Protein AF-A0A0C4E4I0-F1 (afdb_monomer_lite)

Secondary structure (DSSP, 8-state):
-------GGGS---TTTTS-HHHHHHHHHHHHTSHHHHHHHHHHHHHHHHHHHHHHT--EEEETTTGGGTS-TTTEEEEE---GGGGSTTT----TT---GGGHHHHHHHT--EEE----TT-SS-HIIIIIHHHHHHHHHHHH-TTS-HHHHS----TTTS-HHHHHHHHTTSPPPHHHHEEETTEE-----STHHHHHHHHHHHHHHHHHHHHHHHHHHHTTPPP------SSSSSHHHHHHHHHHHHTB-SSSPBPPHHHHHHSPPPPHHHHHHHHHHHHHH-TT----HHHHHHHHHHHHHTT-

Sequence (308 aa):
MAAQHLSVSDLVFSEQANHNFSRILGDLKRANLSVENRLRSIVDDARFVAAAATAQGRPLVANERCGSWYVEPRLKAASAYFKSTDGHTGQWSFSTRRLNLHLLPLIGRSDGCIIVDSTRRGKRIPDALSKTIPIWCCVLNRALFPDLPESQRGLYVPPNAVS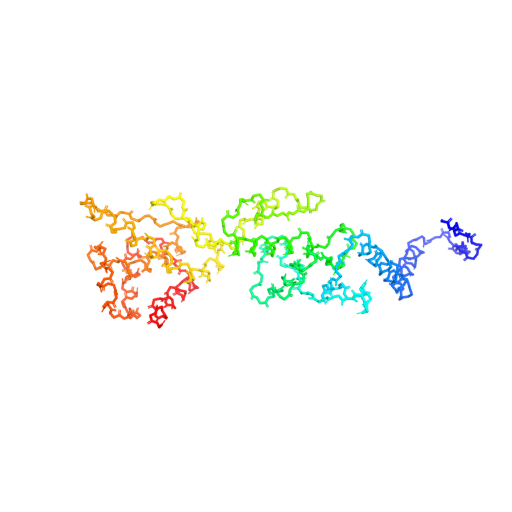DSERSQMLARLPEFPETWTKSPTALEVGLGKGKIASRNLRQALPSICAFVHRAAAAGAEEGGSVKVLVACESGRDVSVGVALALACCCFDDNGNVLTADAACRRPSPTKDFIRTKLGRIVTAMPEANPSRATLQSVNSFLMDWRE

Organism: Magnaporthiopsis poae (strain ATCC 64411 / 73-15) (NCBI:txid644358)

Structure (mmCIF, N/CA/C/O backbone):
data_AF-A0A0C4E4I0-F1
#
_entry.id   AF-A0A0C4E4I0-F1
#
loop_
_atom_site.group_PDB
_atom_site.id
_atom_site.type_symbol
_atom_site.label_atom_id
_atom_site.label_alt_id
_atom_site.label_comp_id
_atom_site.label_asym_id
_atom_site.label_entity_id
_atom_site.label_seq_id
_atom_site.pdbx_PDB_ins_code
_atom_site.Cartn_x
_atom_site.Cartn_y
_atom_site.Cartn_z
_atom_site.occupancy
_atom_site.B_iso_or_equiv
_atom_site.auth_seq_id
_atom_site.auth_comp_id
_atom_site.auth_asym_id
_atom_site.auth_atom_id
_atom_site.pdbx_PDB_model_num
ATOM 1 N N . MET A 1 1 ? 28.517 -8.855 -34.131 1.00 35.50 1 MET A N 1
ATOM 2 C CA . MET A 1 1 ? 29.223 -7.699 -33.542 1.00 35.50 1 MET A CA 1
ATOM 3 C C . MET A 1 1 ? 30.151 -7.132 -34.600 1.00 35.50 1 MET A C 1
ATOM 5 O O . MET A 1 1 ? 31.167 -7.753 -34.873 1.00 35.50 1 MET A O 1
ATOM 9 N N . ALA A 1 2 ? 29.782 -6.030 -35.251 1.00 36.22 2 ALA A N 1
ATOM 10 C CA . ALA A 1 2 ? 30.730 -5.298 -36.087 1.00 36.22 2 ALA A CA 1
ATOM 11 C C . ALA A 1 2 ? 31.589 -4.438 -35.152 1.00 36.22 2 ALA A C 1
ATOM 13 O O . ALA A 1 2 ? 31.042 -3.654 -34.377 1.00 36.22 2 ALA A O 1
ATOM 14 N N . ALA A 1 3 ? 32.905 -4.640 -35.166 1.00 42.06 3 ALA A N 1
ATOM 15 C CA . ALA A 1 3 ? 33.833 -3.798 -34.427 1.00 42.06 3 ALA A CA 1
ATOM 16 C C . ALA A 1 3 ? 33.720 -2.363 -34.966 1.00 42.06 3 ALA A C 1
ATOM 18 O O . ALA A 1 3 ? 33.947 -2.130 -36.153 1.00 42.06 3 ALA A O 1
ATOM 19 N N . GLN A 1 4 ? 33.325 -1.410 -34.117 1.00 50.78 4 GLN A N 1
ATOM 20 C CA . GLN A 1 4 ? 33.434 0.008 -34.451 1.00 50.78 4 GLN A CA 1
ATOM 21 C C . GLN A 1 4 ? 34.919 0.331 -34.626 1.00 50.78 4 GLN A C 1
ATOM 23 O O . GLN A 1 4 ? 35.695 0.254 -33.674 1.00 50.78 4 GLN A O 1
ATOM 28 N N . HIS A 1 5 ? 35.314 0.643 -35.858 1.00 47.00 5 HIS A N 1
ATOM 29 C CA . HIS A 1 5 ? 36.652 1.126 -36.166 1.00 47.00 5 HIS A CA 1
ATOM 30 C C . HIS A 1 5 ? 36.803 2.538 -35.593 1.00 47.00 5 HIS A C 1
ATOM 32 O O . HIS A 1 5 ? 36.173 3.472 -36.082 1.00 47.00 5 HIS A O 1
ATOM 38 N N . LEU A 1 6 ? 37.630 2.675 -34.556 1.00 45.75 6 LEU A N 1
ATOM 39 C CA . LEU A 1 6 ? 38.098 3.971 -34.070 1.00 45.75 6 LEU A CA 1
ATOM 40 C C . LEU A 1 6 ? 38.918 4.640 -35.181 1.00 45.75 6 LEU A C 1
ATOM 42 O O . LEU A 1 6 ? 39.873 4.054 -35.695 1.00 45.75 6 LEU A O 1
ATOM 46 N N . SER A 1 7 ? 38.525 5.850 -35.561 1.00 54.62 7 SER A N 1
ATOM 47 C CA . SER A 1 7 ? 39.216 6.687 -36.539 1.00 54.62 7 SER A CA 1
ATOM 48 C C . SER A 1 7 ? 40.109 7.712 -35.835 1.00 54.62 7 SER A C 1
ATOM 50 O O . SER A 1 7 ? 39.910 8.036 -34.667 1.00 54.62 7 SER A O 1
ATOM 52 N N . VAL A 1 8 ? 41.092 8.272 -36.543 1.00 55.09 8 VAL A N 1
ATOM 53 C CA . VAL A 1 8 ? 41.974 9.322 -35.993 1.00 55.09 8 VAL A CA 1
ATOM 54 C C . VAL A 1 8 ? 41.184 10.574 -35.575 1.00 55.09 8 VAL A C 1
ATOM 56 O O . VAL A 1 8 ? 41.573 11.255 -34.635 1.00 55.09 8 VAL A O 1
ATOM 59 N N . SER A 1 9 ? 40.031 10.833 -36.196 1.00 55.94 9 SER A N 1
ATOM 60 C CA . SER A 1 9 ? 39.077 11.881 -35.802 1.00 55.94 9 SER A CA 1
ATOM 61 C C . SER A 1 9 ? 38.398 11.647 -34.446 1.00 55.94 9 SER A C 1
ATOM 63 O O . SER A 1 9 ? 37.893 12.602 -33.859 1.00 55.94 9 SER A O 1
ATOM 65 N N . ASP A 1 10 ? 38.409 10.414 -33.928 1.00 58.09 10 ASP A N 1
ATOM 66 C CA . ASP A 1 10 ? 37.905 10.076 -32.589 1.00 58.09 10 ASP A CA 1
ATOM 67 C C . ASP A 1 10 ? 38.967 10.302 -31.494 1.00 58.09 10 ASP A C 1
ATOM 69 O O . ASP A 1 10 ? 38.658 10.289 -30.299 1.00 58.09 10 ASP A O 1
ATOM 73 N N . LEU A 1 11 ? 40.228 10.531 -31.886 1.00 56.41 11 LEU A N 1
ATOM 74 C CA . LEU A 1 11 ? 41.324 10.868 -30.983 1.00 56.41 11 LEU A CA 1
ATOM 75 C C . LEU A 1 11 ? 41.408 12.391 -30.823 1.00 56.41 11 LEU A C 1
ATOM 77 O O . LEU A 1 11 ? 41.880 13.117 -31.697 1.00 56.41 11 LEU A O 1
ATOM 81 N N . VAL A 1 12 ? 40.962 12.889 -29.668 1.00 55.25 12 VAL A N 1
ATOM 82 C CA . VAL A 1 12 ? 41.065 14.311 -29.317 1.00 55.25 12 VAL A CA 1
ATOM 83 C C . VAL A 1 12 ? 42.507 14.634 -28.916 1.00 55.25 12 VAL A C 1
ATOM 85 O O . VAL A 1 12 ? 42.876 14.536 -27.746 1.00 55.25 12 VAL A O 1
ATOM 88 N N . PHE A 1 13 ? 43.326 15.054 -29.879 1.00 54.66 13 PHE A N 1
ATOM 89 C CA . PHE A 1 13 ? 44.609 15.699 -29.605 1.00 54.66 13 PHE A CA 1
ATOM 90 C C . PHE A 1 13 ? 44.397 17.214 -29.542 1.00 54.66 13 PHE A C 1
ATOM 92 O O . PHE A 1 13 ? 44.407 17.896 -30.562 1.00 54.66 13 PHE A O 1
ATOM 99 N N . SER A 1 14 ? 44.170 17.770 -28.347 1.00 49.84 14 SER A N 1
ATOM 100 C CA . SER A 1 14 ? 44.275 19.224 -28.189 1.00 49.84 14 SER A CA 1
ATOM 101 C C . SER A 1 14 ? 45.753 19.581 -28.027 1.00 49.84 14 SER A C 1
ATOM 103 O O . SER A 1 14 ? 46.363 19.138 -27.057 1.00 49.84 14 SER A O 1
ATOM 105 N N . GLU A 1 15 ? 46.327 20.423 -28.888 1.00 51.78 15 GLU A N 1
ATOM 106 C CA . GLU A 1 15 ? 47.707 20.925 -28.704 1.00 51.78 15 GLU A CA 1
ATOM 107 C C . GLU A 1 15 ? 47.903 21.693 -27.376 1.00 51.78 15 GLU A C 1
ATOM 109 O O . GLU A 1 15 ? 49.019 21.915 -26.922 1.00 51.78 15 GLU A O 1
ATOM 114 N N . GLN A 1 16 ? 46.808 22.034 -26.689 1.00 50.62 16 GLN A N 1
ATOM 115 C CA . GLN A 1 16 ? 46.781 22.676 -25.370 1.00 50.62 16 GLN A CA 1
ATOM 116 C C . GLN A 1 16 ? 46.645 21.676 -24.196 1.00 50.62 16 GLN A C 1
ATOM 118 O O . GLN A 1 16 ? 46.420 22.089 -23.055 1.00 50.62 16 GLN A O 1
ATOM 123 N N . ALA A 1 17 ? 46.758 20.363 -24.446 1.00 49.41 17 ALA A N 1
ATOM 124 C CA . ALA A 1 17 ? 46.403 19.290 -23.502 1.00 49.41 17 ALA A CA 1
ATOM 125 C C . ALA A 1 17 ? 47.258 19.215 -22.226 1.00 49.41 17 ALA A C 1
ATOM 127 O O . ALA A 1 17 ? 46.888 18.489 -21.304 1.00 49.41 17 ALA A O 1
ATOM 128 N N . ASN A 1 18 ? 48.363 19.954 -22.116 1.00 53.22 18 ASN A N 1
ATOM 129 C CA . ASN A 1 18 ? 49.291 19.734 -21.007 1.00 53.22 18 ASN A CA 1
ATOM 130 C C . ASN A 1 18 ? 48.870 20.307 -19.647 1.00 53.22 18 ASN A C 1
ATOM 132 O O . ASN A 1 18 ? 49.514 19.959 -18.664 1.00 53.22 18 ASN A O 1
ATOM 136 N N . HIS A 1 19 ? 47.790 21.095 -19.514 1.00 56.84 19 HIS A N 1
ATOM 137 C CA . HIS A 1 19 ? 47.491 21.708 -18.202 1.00 56.84 19 HIS A CA 1
ATOM 138 C C . HIS A 1 19 ? 46.031 21.755 -17.735 1.00 56.84 19 HIS A C 1
ATOM 140 O O . HIS A 1 19 ? 45.767 22.377 -16.707 1.00 56.84 19 HIS A O 1
ATOM 146 N N . ASN A 1 20 ? 45.057 21.105 -18.390 1.00 69.25 20 ASN A N 1
ATOM 147 C CA . ASN A 1 20 ? 43.682 21.172 -17.862 1.00 69.25 20 ASN A CA 1
ATOM 148 C C . ASN A 1 20 ? 42.788 19.953 -18.138 1.00 69.25 20 ASN A C 1
ATOM 150 O O . ASN A 1 20 ? 41.677 20.073 -18.659 1.00 69.25 20 ASN A O 1
ATOM 154 N N . PHE A 1 21 ? 43.245 18.771 -17.712 1.00 75.94 21 PHE A N 1
ATOM 155 C CA . PHE A 1 21 ? 42.465 17.523 -17.708 1.00 75.94 21 PHE A CA 1
ATOM 156 C C . PHE A 1 21 ? 41.041 17.690 -17.159 1.00 75.94 21 PHE A C 1
ATOM 158 O O . PHE A 1 21 ? 40.096 17.123 -17.703 1.00 75.94 21 PHE A O 1
ATOM 165 N N . SER A 1 22 ? 40.857 18.510 -16.121 1.00 76.88 22 SER A N 1
ATOM 166 C CA . SER A 1 22 ? 39.543 18.804 -15.535 1.00 76.88 22 SER A CA 1
ATOM 167 C C . SER A 1 22 ? 38.570 19.436 -16.534 1.00 76.88 22 SER A C 1
ATOM 169 O O . SER A 1 22 ? 37.387 19.093 -16.537 1.00 76.88 22 SER A O 1
ATOM 171 N N . ARG A 1 23 ? 39.060 20.323 -17.410 1.00 73.75 23 ARG A N 1
ATOM 172 C CA . ARG A 1 23 ? 38.259 20.966 -18.460 1.00 73.75 23 ARG A CA 1
ATOM 173 C C . ARG A 1 23 ? 37.886 19.968 -19.554 1.00 73.75 23 ARG A C 1
ATOM 175 O O . ARG A 1 23 ? 36.711 19.861 -19.879 1.00 73.75 23 ARG A O 1
ATOM 182 N N . ILE A 1 24 ? 38.845 19.166 -20.020 1.00 77.00 24 ILE A N 1
ATOM 183 C CA . ILE A 1 24 ? 38.615 18.114 -21.027 1.00 77.00 24 ILE A CA 1
ATOM 184 C C . ILE A 1 24 ? 37.605 17.073 -20.514 1.00 77.00 24 ILE A C 1
ATOM 186 O O . ILE A 1 24 ? 36.644 16.739 -21.203 1.00 77.00 24 ILE A O 1
ATOM 190 N N . LEU A 1 25 ? 37.752 16.609 -19.268 1.00 78.75 25 LEU A N 1
ATOM 191 C CA . LEU A 1 25 ? 36.790 15.706 -18.624 1.00 78.75 25 LEU A CA 1
ATOM 192 C C . LEU A 1 25 ? 35.413 16.357 -18.446 1.00 78.75 25 LEU A C 1
ATOM 194 O O . LEU A 1 25 ? 34.390 15.677 -18.547 1.00 78.75 25 LEU A O 1
ATOM 198 N N . GLY A 1 26 ? 35.370 17.661 -18.166 1.00 77.75 26 GLY A N 1
ATOM 199 C CA . GLY A 1 26 ? 34.137 18.443 -18.122 1.00 77.75 26 GLY A CA 1
ATOM 200 C C . GLY A 1 26 ? 33.438 18.495 -19.481 1.00 77.75 26 GLY A C 1
ATOM 201 O O . GLY A 1 26 ? 32.227 18.287 -19.556 1.00 77.75 26 GLY A O 1
ATOM 202 N N . ASP A 1 27 ? 34.195 18.698 -20.552 1.00 76.62 27 ASP A N 1
ATOM 203 C CA . ASP A 1 27 ? 33.694 18.781 -21.925 1.00 76.62 27 ASP A CA 1
ATOM 204 C C . ASP A 1 27 ? 33.199 17.420 -22.418 1.00 76.62 27 ASP A C 1
ATOM 206 O O . ASP A 1 27 ? 32.084 17.327 -22.924 1.00 76.62 27 ASP A O 1
ATOM 210 N N . LEU A 1 28 ? 33.934 16.342 -22.131 1.00 77.44 28 LEU A N 1
ATOM 211 C CA . LEU A 1 28 ? 33.502 14.958 -22.366 1.00 77.44 28 LEU A CA 1
ATOM 212 C C . LEU A 1 28 ? 32.216 14.614 -21.602 1.00 77.44 28 LEU A C 1
ATOM 214 O O . LEU A 1 28 ? 31.296 14.009 -22.154 1.00 77.44 28 LEU A O 1
ATOM 218 N N . LYS A 1 29 ? 32.103 15.023 -20.330 1.00 76.31 29 LYS A N 1
ATOM 219 C CA . LYS A 1 29 ? 30.866 14.841 -19.551 1.00 76.31 29 LYS A CA 1
ATOM 220 C C . LYS A 1 29 ? 29.696 15.611 -20.162 1.00 76.31 29 LYS A C 1
ATOM 222 O O . LYS A 1 29 ? 28.590 15.077 -20.190 1.00 76.31 29 LYS A O 1
ATOM 227 N N . ARG A 1 30 ? 29.920 16.835 -20.653 1.00 76.88 30 ARG A N 1
ATOM 228 C CA . ARG A 1 30 ? 28.890 17.635 -21.336 1.00 76.88 30 ARG A CA 1
ATOM 229 C C . ARG A 1 30 ? 28.483 17.014 -22.670 1.00 76.88 30 ARG A C 1
ATOM 231 O O . ARG A 1 30 ? 27.288 16.896 -22.923 1.00 76.88 30 ARG A O 1
ATOM 238 N N . ALA A 1 31 ? 29.445 16.549 -23.465 1.00 77.12 31 ALA A N 1
ATOM 239 C CA . ALA A 1 31 ? 29.203 15.864 -24.731 1.00 77.12 31 ALA A CA 1
ATOM 240 C C . ALA A 1 31 ? 28.386 14.576 -24.536 1.00 77.12 31 ALA A C 1
ATOM 242 O O . ALA A 1 31 ? 27.415 14.350 -25.252 1.00 77.12 31 ALA A O 1
ATOM 243 N N . ASN 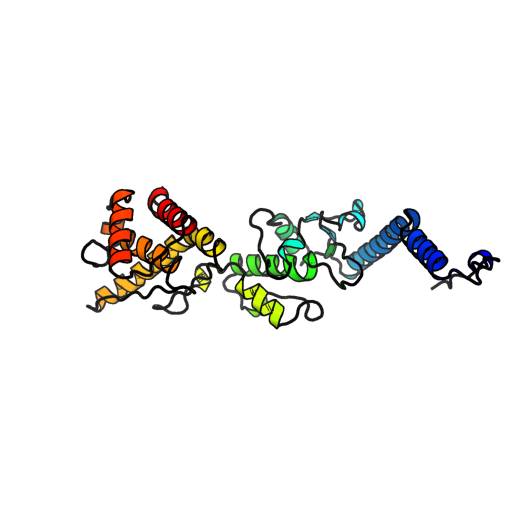A 1 32 ? 28.671 13.783 -23.499 1.00 78.94 32 ASN A N 1
ATOM 244 C CA . ASN A 1 32 ? 27.876 12.595 -23.148 1.00 78.94 32 ASN A CA 1
ATOM 245 C C . ASN A 1 32 ? 26.421 12.904 -22.763 1.00 78.94 32 ASN A C 1
ATOM 247 O O . ASN A 1 32 ? 25.566 12.024 -22.805 1.00 78.94 32 ASN A O 1
ATOM 251 N N . LEU A 1 33 ? 26.125 14.144 -22.374 1.00 84.38 33 LEU A N 1
ATOM 252 C CA . LEU A 1 33 ? 24.780 14.599 -22.027 1.00 84.38 33 LEU A CA 1
ATOM 253 C C . LEU A 1 33 ? 24.116 15.395 -23.159 1.00 84.38 33 LEU A C 1
ATOM 255 O O . LEU A 1 33 ? 23.068 16.005 -22.913 1.00 84.38 33 LEU A O 1
ATOM 259 N N . SER A 1 34 ? 24.696 15.382 -24.367 1.00 88.38 34 SER A N 1
ATOM 260 C CA . SER A 1 34 ? 24.129 16.014 -25.558 1.00 88.38 34 SER A CA 1
ATOM 261 C C . SER A 1 34 ? 22.760 15.428 -25.910 1.00 88.38 34 SER A C 1
ATOM 263 O O . SER A 1 34 ? 22.428 14.292 -25.560 1.00 88.38 34 SER A O 1
ATOM 265 N N . VAL A 1 35 ? 21.944 16.216 -26.613 1.00 90.50 35 VAL A N 1
ATOM 266 C CA . VAL A 1 35 ? 20.622 15.774 -27.081 1.00 90.50 35 VAL A CA 1
ATOM 267 C C . VAL A 1 35 ? 20.753 14.557 -27.998 1.00 90.50 35 VAL A C 1
ATOM 269 O O . VAL A 1 35 ? 20.017 13.593 -27.821 1.00 90.50 35 VAL A O 1
ATOM 272 N N . GLU A 1 36 ? 21.729 14.559 -28.909 1.00 91.81 36 GLU A N 1
ATOM 273 C CA . GLU A 1 36 ? 21.991 13.434 -29.812 1.00 91.81 36 GLU A CA 1
ATOM 274 C C . GLU A 1 36 ? 22.274 12.136 -29.045 1.00 91.81 36 GLU A C 1
ATOM 276 O O . GLU A 1 36 ? 21.624 11.122 -29.295 1.00 91.81 36 GLU A O 1
ATOM 281 N N . ASN A 1 37 ? 23.177 12.173 -28.058 1.00 90.44 37 ASN A N 1
ATOM 282 C CA . ASN A 1 37 ? 23.518 10.992 -27.263 1.00 90.44 37 ASN A CA 1
ATOM 283 C C . ASN A 1 37 ? 22.326 10.488 -26.439 1.00 90.44 37 ASN A C 1
ATOM 285 O O . ASN A 1 37 ? 22.128 9.281 -26.310 1.00 90.44 37 ASN A O 1
ATOM 289 N N . ARG A 1 38 ? 21.484 11.395 -25.928 1.00 90.44 38 ARG A N 1
ATOM 290 C CA . ARG A 1 38 ? 20.245 11.025 -25.225 1.00 90.44 38 ARG A CA 1
ATOM 291 C C . ARG A 1 38 ? 19.238 10.356 -26.155 1.00 90.44 38 ARG A C 1
ATOM 293 O O . ARG A 1 38 ? 18.662 9.345 -25.773 1.00 90.44 38 ARG A O 1
ATOM 300 N N . LEU A 1 39 ? 19.037 10.892 -27.359 1.00 92.81 39 LEU A N 1
ATOM 301 C CA . LEU A 1 39 ? 18.136 10.299 -28.348 1.00 92.81 39 LEU A CA 1
ATOM 302 C C . LEU A 1 39 ? 18.645 8.933 -28.819 1.00 92.81 39 LEU A C 1
ATOM 304 O O . LEU A 1 39 ? 17.858 7.995 -28.894 1.00 92.81 39 LEU A O 1
ATOM 308 N N . ARG A 1 40 ? 19.955 8.790 -29.059 1.00 93.12 40 ARG A N 1
ATOM 309 C CA . ARG A 1 40 ? 20.567 7.501 -29.414 1.00 93.12 40 ARG A CA 1
ATOM 310 C C . ARG A 1 40 ? 20.383 6.466 -28.302 1.00 93.12 40 ARG A C 1
ATOM 312 O O . ARG A 1 40 ? 19.923 5.368 -28.584 1.00 93.12 40 ARG A O 1
ATOM 319 N N . SER A 1 41 ? 20.618 6.854 -27.045 1.00 91.75 41 SER A N 1
ATOM 320 C CA . SER A 1 41 ? 20.350 6.001 -25.879 1.00 91.75 41 SER A CA 1
ATOM 321 C C . SER A 1 41 ? 18.887 5.563 -25.805 1.00 91.75 41 SER A C 1
ATOM 323 O O . SER A 1 41 ? 18.628 4.392 -25.563 1.00 91.75 41 SER A O 1
ATOM 325 N N . ILE A 1 42 ? 17.929 6.468 -26.042 1.00 93.50 42 ILE A N 1
ATOM 326 C CA . ILE A 1 42 ? 16.497 6.126 -26.050 1.00 93.50 42 ILE A CA 1
ATOM 327 C C . ILE A 1 42 ? 16.186 5.099 -27.143 1.00 93.50 42 ILE A C 1
ATOM 329 O O . ILE A 1 42 ? 15.458 4.145 -26.886 1.00 93.50 42 ILE A O 1
ATOM 333 N N . VAL A 1 43 ? 16.742 5.272 -28.344 1.00 95.44 43 VAL A N 1
ATOM 334 C CA . VAL A 1 43 ? 16.548 4.336 -29.461 1.00 95.44 43 VAL A CA 1
ATOM 335 C C . VAL A 1 43 ? 17.133 2.959 -29.138 1.00 95.44 43 VAL A C 1
ATOM 337 O O . VAL A 1 43 ? 16.485 1.946 -29.399 1.00 95.44 43 VAL A O 1
ATOM 340 N N . ASP A 1 44 ? 18.330 2.904 -28.560 1.00 95.25 44 ASP A N 1
ATOM 341 C CA . ASP A 1 44 ? 18.970 1.638 -28.195 1.00 95.25 44 ASP A CA 1
ATOM 342 C C . ASP A 1 44 ? 18.208 0.919 -27.069 1.00 95.25 44 ASP A C 1
ATOM 344 O O . ASP A 1 44 ? 17.934 -0.280 -27.177 1.00 95.25 44 ASP A O 1
ATOM 348 N N . ASP A 1 45 ? 17.764 1.654 -26.047 1.00 95.31 45 ASP A N 1
ATOM 349 C CA . ASP A 1 45 ? 16.927 1.122 -24.967 1.00 95.31 45 ASP A CA 1
ATOM 350 C C . ASP A 1 45 ? 15.555 0.648 -25.490 1.00 95.31 45 ASP A C 1
ATOM 352 O O . ASP A 1 45 ? 15.066 -0.405 -25.080 1.00 95.31 45 ASP A O 1
ATOM 356 N N . ALA A 1 46 ? 14.941 1.369 -26.436 1.00 96.31 46 ALA A N 1
ATOM 357 C CA . ALA A 1 46 ? 13.672 0.969 -27.050 1.00 96.31 46 ALA A CA 1
ATOM 358 C C . ALA A 1 46 ? 13.800 -0.336 -27.855 1.00 96.31 46 ALA A C 1
ATOM 360 O O . ALA A 1 46 ? 12.940 -1.216 -27.758 1.00 96.31 46 ALA A O 1
ATOM 361 N N . ARG A 1 47 ? 14.908 -0.516 -28.590 1.00 96.75 47 ARG A N 1
ATOM 362 C CA . ARG A 1 47 ? 15.215 -1.782 -29.281 1.00 96.75 47 ARG A CA 1
ATOM 363 C C . ARG A 1 47 ? 15.384 -2.934 -28.296 1.00 96.75 47 ARG A C 1
ATOM 365 O O . ARG A 1 47 ? 14.866 -4.023 -28.539 1.00 96.75 47 ARG A O 1
ATOM 372 N N . PHE A 1 48 ? 16.079 -2.701 -27.181 1.00 96.00 48 PHE A N 1
ATOM 373 C CA . PHE A 1 48 ? 16.216 -3.696 -26.117 1.00 96.00 48 PHE A CA 1
ATOM 374 C C . PHE A 1 48 ? 14.851 -4.097 -25.541 1.00 96.00 48 PHE A C 1
ATOM 376 O O . PHE A 1 48 ? 14.565 -5.286 -25.409 1.00 96.00 48 PHE A O 1
ATOM 383 N N . VAL A 1 49 ? 13.983 -3.122 -25.256 1.00 96.69 49 VAL A N 1
ATOM 384 C CA . VAL A 1 49 ? 12.621 -3.362 -24.758 1.00 96.69 49 VAL A CA 1
ATOM 385 C C . VAL A 1 49 ? 11.801 -4.198 -25.746 1.00 96.69 49 VAL A C 1
ATOM 387 O O . VAL A 1 49 ? 11.157 -5.164 -25.334 1.00 96.69 49 VAL A O 1
ATOM 390 N N . ALA A 1 50 ? 11.851 -3.882 -27.043 1.00 95.94 50 ALA A N 1
ATOM 391 C CA . ALA A 1 50 ? 11.153 -4.650 -28.075 1.00 95.94 50 ALA A CA 1
ATOM 392 C C . ALA A 1 50 ? 11.672 -6.100 -28.178 1.00 95.94 50 ALA A C 1
ATOM 394 O O . ALA A 1 50 ? 10.882 -7.048 -28.265 1.00 95.94 50 ALA A O 1
ATOM 395 N N . ALA A 1 51 ? 12.993 -6.293 -28.101 1.00 96.12 51 ALA A N 1
ATOM 396 C CA . ALA A 1 51 ? 13.605 -7.620 -28.091 1.00 96.12 51 ALA A CA 1
ATOM 397 C C . ALA A 1 51 ? 13.204 -8.430 -26.845 1.00 96.12 51 ALA A C 1
ATOM 399 O O . ALA A 1 51 ? 12.846 -9.603 -26.961 1.00 96.12 51 ALA A O 1
ATOM 400 N N . ALA A 1 52 ? 13.192 -7.803 -25.665 1.00 94.75 52 ALA A N 1
ATOM 401 C CA . ALA A 1 52 ? 12.762 -8.435 -24.420 1.00 94.75 52 ALA A CA 1
ATOM 4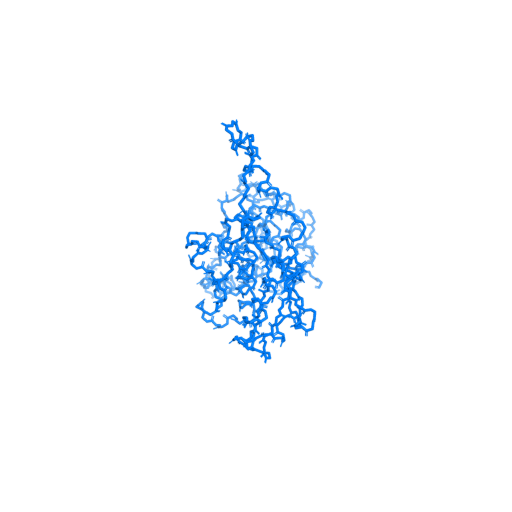02 C C . ALA A 1 52 ? 11.279 -8.840 -24.459 1.00 94.75 52 ALA A C 1
ATOM 404 O O . ALA A 1 52 ? 10.935 -9.943 -24.034 1.00 94.75 52 ALA A O 1
ATOM 405 N N . ALA A 1 53 ? 10.409 -7.989 -25.014 1.00 94.88 53 ALA A N 1
ATOM 406 C CA . ALA A 1 53 ? 8.993 -8.305 -25.198 1.00 94.88 53 ALA A CA 1
ATOM 407 C C . ALA A 1 53 ? 8.776 -9.517 -26.098 1.00 94.88 53 ALA A C 1
ATOM 409 O O . ALA A 1 53 ? 8.007 -10.413 -25.755 1.00 94.88 53 ALA A O 1
ATOM 410 N N . THR A 1 54 ? 9.512 -9.567 -27.209 1.00 94.12 54 THR A N 1
ATOM 411 C CA . THR A 1 54 ? 9.475 -10.690 -28.148 1.00 94.12 54 THR A CA 1
ATOM 412 C C . THR A 1 54 ? 9.946 -11.979 -27.477 1.00 94.12 54 THR A C 1
ATOM 414 O O . THR A 1 54 ? 9.264 -12.994 -27.557 1.00 94.12 54 THR A O 1
ATOM 417 N N . ALA A 1 55 ? 11.071 -11.935 -26.756 1.00 95.81 55 ALA A N 1
ATOM 418 C CA . ALA A 1 55 ? 11.643 -13.109 -26.098 1.00 95.81 55 ALA A CA 1
ATOM 419 C C . ALA A 1 55 ? 10.752 -13.676 -24.980 1.00 95.81 55 ALA A C 1
ATOM 421 O O . ALA A 1 55 ? 10.738 -14.882 -24.757 1.00 95.81 55 ALA A O 1
ATOM 422 N N . GLN A 1 56 ? 10.025 -12.815 -24.265 1.00 94.00 56 GLN A N 1
ATOM 423 C CA . GLN A 1 56 ? 9.137 -13.223 -23.173 1.00 94.00 56 GLN A CA 1
ATOM 424 C C . GLN A 1 56 ? 7.704 -13.518 -23.636 1.00 94.00 56 GLN A C 1
ATOM 426 O O . GLN A 1 56 ? 6.929 -14.057 -22.852 1.00 94.00 56 GLN A O 1
ATOM 431 N N . GLY A 1 57 ? 7.328 -13.139 -24.863 1.00 94.56 57 GLY A N 1
ATOM 432 C CA . GLY A 1 57 ? 5.968 -13.307 -25.383 1.00 94.56 57 GLY A CA 1
ATOM 433 C C . GLY A 1 57 ? 4.905 -12.539 -24.590 1.00 94.56 57 GLY A C 1
ATOM 434 O O . GLY A 1 57 ? 3.768 -12.993 -24.490 1.00 94.56 57 GLY A O 1
ATOM 435 N N . ARG A 1 58 ? 5.268 -11.401 -23.979 1.00 95.50 58 ARG A N 1
ATOM 436 C CA . ARG A 1 58 ? 4.408 -10.659 -23.039 1.00 95.50 58 ARG A CA 1
ATOM 437 C C . ARG A 1 58 ? 4.125 -9.229 -23.511 1.00 95.50 58 ARG A C 1
ATOM 439 O O . ARG A 1 58 ? 5.015 -8.585 -24.066 1.00 95.50 58 ARG A O 1
ATOM 446 N N . PRO A 1 59 ? 2.915 -8.696 -23.254 1.00 97.12 59 PRO A N 1
ATOM 447 C CA . PRO A 1 59 ? 2.535 -7.352 -23.678 1.00 97.12 59 PRO A CA 1
ATOM 448 C C . PRO A 1 59 ? 3.345 -6.270 -22.954 1.00 97.12 59 PRO A C 1
ATOM 450 O O . PRO A 1 59 ? 3.580 -6.357 -21.744 1.00 97.12 59 PRO A O 1
ATOM 453 N N . LEU A 1 60 ? 3.720 -5.220 -23.690 1.00 98.06 60 LEU A N 1
ATOM 454 C CA . LEU A 1 60 ? 4.427 -4.058 -23.152 1.00 98.06 60 LEU A CA 1
ATOM 455 C C . LEU A 1 60 ? 3.459 -3.049 -22.534 1.00 98.06 60 LEU A C 1
ATOM 457 O O . LEU A 1 60 ? 2.509 -2.588 -23.170 1.00 98.06 60 LEU A O 1
ATOM 461 N N . VAL A 1 61 ? 3.755 -2.653 -21.301 1.00 98.25 61 VAL A N 1
ATOM 462 C CA . VAL A 1 61 ? 3.033 -1.629 -20.551 1.00 98.25 61 VAL A CA 1
ATOM 463 C C . VAL A 1 61 ? 3.994 -0.492 -20.235 1.00 98.25 61 VAL A C 1
ATOM 465 O O . VAL A 1 61 ? 4.987 -0.671 -19.530 1.00 98.25 61 VAL A O 1
ATOM 468 N N . ALA A 1 62 ? 3.704 0.704 -20.736 1.00 97.94 62 ALA A N 1
ATOM 469 C CA . ALA A 1 62 ? 4.536 1.866 -20.446 1.00 97.94 62 ALA A CA 1
ATOM 470 C C . ALA A 1 62 ? 4.121 2.494 -19.109 1.00 97.94 62 ALA A C 1
ATOM 472 O O . ALA A 1 62 ? 2.973 2.917 -18.956 1.00 97.94 62 ALA A O 1
ATOM 473 N N . ASN A 1 63 ? 5.040 2.606 -18.145 1.00 97.69 63 ASN A N 1
ATOM 474 C CA . ASN A 1 63 ? 4.800 3.451 -16.979 1.00 97.69 63 ASN A CA 1
ATOM 475 C C . ASN A 1 63 ? 4.896 4.925 -17.405 1.00 97.69 63 ASN A C 1
ATOM 477 O O . ASN A 1 63 ? 5.975 5.395 -17.756 1.00 97.69 63 ASN A O 1
ATOM 481 N N . GLU A 1 64 ? 3.806 5.686 -17.326 1.00 96.19 64 GLU A N 1
ATOM 482 C CA . GLU A 1 64 ? 3.708 7.075 -17.816 1.00 96.19 64 GLU A CA 1
ATOM 483 C C . GLU A 1 64 ? 4.595 8.077 -17.062 1.00 96.19 64 GLU A C 1
ATOM 485 O O . GLU A 1 64 ? 4.618 9.268 -17.361 1.00 96.19 64 GLU A O 1
ATOM 490 N N . ARG A 1 65 ? 5.352 7.615 -16.066 1.00 93.50 65 ARG A N 1
ATOM 491 C CA . ARG A 1 65 ? 6.406 8.403 -15.430 1.00 93.50 65 ARG A CA 1
ATOM 492 C C . ARG A 1 65 ? 7.571 8.635 -16.383 1.00 93.50 65 ARG A C 1
ATOM 494 O O . ARG A 1 65 ? 7.959 9.784 -16.580 1.00 93.50 65 ARG A O 1
ATOM 501 N N . CYS A 1 66 ? 8.133 7.563 -16.931 1.00 93.75 66 CYS A N 1
ATOM 502 C CA . CYS A 1 66 ? 9.289 7.628 -17.826 1.00 93.75 66 CYS A CA 1
ATOM 503 C C . CYS A 1 66 ? 9.317 6.516 -18.890 1.00 93.75 66 CYS A C 1
ATOM 505 O O . CYS A 1 66 ? 10.022 6.660 -19.882 1.00 93.75 66 CYS A O 1
ATOM 507 N N . GLY A 1 67 ? 8.553 5.435 -18.724 1.00 95.75 67 GLY A N 1
ATOM 508 C CA . GLY A 1 67 ? 8.547 4.274 -19.615 1.00 95.75 67 GLY A CA 1
ATOM 509 C C . GLY A 1 67 ? 8.111 4.564 -21.047 1.00 95.75 67 GLY A C 1
ATOM 510 O O . GLY A 1 67 ? 8.611 3.930 -21.969 1.00 95.75 67 GLY A O 1
ATOM 511 N N . SER A 1 68 ? 7.230 5.548 -21.254 1.00 96.38 68 SER A N 1
ATOM 512 C CA . SER A 1 68 ? 6.705 5.897 -22.585 1.00 96.38 68 SER A CA 1
ATOM 513 C C . SER A 1 68 ? 7.778 6.364 -23.578 1.00 96.38 68 SER A C 1
ATOM 515 O O . SER A 1 68 ? 7.531 6.325 -24.776 1.00 96.38 68 SER A O 1
ATOM 517 N N . TRP A 1 69 ? 8.973 6.748 -23.115 1.00 95.69 69 TRP A N 1
ATOM 518 C CA . TRP A 1 69 ? 10.110 7.054 -23.994 1.00 95.69 69 TRP A CA 1
ATOM 519 C C . TRP A 1 69 ? 10.680 5.824 -24.705 1.00 95.69 69 TRP A C 1
ATOM 521 O O . TRP A 1 69 ? 11.272 5.963 -25.769 1.00 95.69 69 TRP A O 1
ATOM 531 N N . TYR A 1 70 ? 10.507 4.637 -24.124 1.00 96.44 70 TYR A N 1
ATOM 532 C CA . TYR A 1 70 ? 11.199 3.412 -24.534 1.00 96.44 70 TYR A CA 1
ATOM 533 C C . TYR A 1 70 ? 10.255 2.352 -25.108 1.00 96.44 70 TYR A C 1
ATOM 535 O O . TYR A 1 70 ? 10.692 1.269 -25.482 1.00 96.44 70 TYR A O 1
ATOM 543 N N . VAL A 1 71 ? 8.953 2.636 -25.153 1.00 97.12 71 VAL A N 1
ATOM 544 C CA . VAL A 1 71 ? 7.949 1.735 -25.723 1.00 97.12 71 VAL A CA 1
ATOM 545 C C . VAL A 1 71 ? 7.455 2.336 -27.025 1.00 97.12 71 VAL A C 1
ATOM 547 O O . VAL A 1 71 ? 6.820 3.390 -27.026 1.00 97.12 71 VAL A O 1
ATOM 550 N N . GLU A 1 72 ? 7.712 1.649 -28.135 1.00 94.31 72 GLU A N 1
ATOM 551 C CA . GLU A 1 72 ? 7.179 2.061 -29.430 1.00 94.31 72 GLU A CA 1
ATOM 552 C C . GLU A 1 72 ? 5.640 2.102 -29.387 1.00 94.31 72 GLU A C 1
ATOM 554 O O . GLU A 1 72 ? 5.020 1.125 -28.953 1.00 94.31 72 GLU A O 1
ATOM 559 N N . PRO A 1 73 ? 4.985 3.178 -29.871 1.00 94.50 73 PRO A N 1
ATOM 560 C CA . PRO A 1 73 ? 3.532 3.327 -29.766 1.00 94.50 73 PRO A CA 1
ATOM 561 C C . PRO A 1 73 ? 2.730 2.157 -30.346 1.00 94.50 73 PRO A C 1
ATOM 563 O O . PRO A 1 73 ? 1.671 1.825 -29.826 1.00 94.50 73 PRO A O 1
ATOM 566 N N . ARG A 1 74 ? 3.247 1.508 -31.396 1.00 95.19 74 ARG A N 1
ATOM 567 C CA . ARG A 1 74 ? 2.609 0.350 -32.043 1.00 95.19 74 ARG A CA 1
ATOM 568 C C . ARG A 1 74 ? 2.692 -0.934 -31.214 1.00 95.19 74 ARG A C 1
ATOM 570 O O . ARG A 1 74 ? 1.860 -1.812 -31.392 1.00 95.19 74 ARG A O 1
ATOM 577 N N . LEU A 1 75 ? 3.686 -1.044 -30.332 1.00 94.88 75 LEU A N 1
ATOM 578 C CA . LEU A 1 75 ? 3.903 -2.210 -29.469 1.00 94.88 75 LEU A CA 1
ATOM 579 C C . LEU A 1 75 ? 3.290 -2.027 -28.071 1.00 94.88 75 LEU A C 1
ATOM 581 O O . LEU A 1 75 ? 3.253 -2.968 -27.278 1.00 94.88 75 LEU A O 1
ATOM 585 N N . LYS A 1 76 ? 2.821 -0.818 -27.746 1.00 97.06 76 LYS A N 1
ATOM 586 C CA . LYS A 1 76 ? 2.256 -0.477 -26.440 1.00 97.06 76 LYS A CA 1
ATOM 587 C C . LYS A 1 76 ? 0.869 -1.097 -26.268 1.00 97.06 76 LYS A C 1
ATOM 589 O O . LYS A 1 76 ? -0.101 -0.633 -26.857 1.00 97.06 76 LYS A O 1
ATOM 594 N N . ALA A 1 77 ? 0.763 -2.093 -25.395 1.00 97.25 77 ALA A N 1
ATOM 595 C CA . ALA A 1 77 ? -0.511 -2.733 -25.074 1.00 97.25 77 ALA A CA 1
ATOM 596 C C . ALA A 1 77 ? -1.335 -1.926 -24.059 1.00 97.25 77 ALA A C 1
ATOM 598 O O . ALA A 1 77 ? -2.562 -1.904 -24.132 1.00 97.25 77 ALA A O 1
ATOM 599 N N . ALA A 1 78 ? -0.674 -1.273 -23.097 1.00 97.50 78 ALA A N 1
ATOM 600 C CA . ALA A 1 78 ? -1.333 -0.420 -22.113 1.00 97.50 78 ALA A CA 1
ATOM 601 C C . ALA A 1 78 ? -0.384 0.626 -21.507 1.00 97.50 78 ALA A C 1
ATOM 603 O O . ALA A 1 78 ? 0.831 0.629 -21.722 1.00 97.50 78 ALA A O 1
ATOM 604 N N . SER A 1 79 ? -0.970 1.505 -20.701 1.00 97.25 79 SER A N 1
ATOM 605 C CA . SER A 1 79 ? -0.275 2.475 -19.858 1.00 97.25 79 SER A CA 1
ATOM 606 C C . SER A 1 79 ? -0.438 2.120 -18.388 1.00 97.25 79 SER A C 1
ATOM 608 O O . SER A 1 79 ? -1.473 1.592 -17.996 1.00 97.25 79 SER A O 1
ATOM 610 N N . ALA A 1 80 ? 0.534 2.470 -17.556 1.00 97.31 80 ALA A N 1
ATOM 611 C CA . ALA A 1 80 ? 0.437 2.381 -16.103 1.00 97.31 80 ALA A CA 1
ATOM 612 C C . ALA A 1 80 ? 0.932 3.671 -15.448 1.00 97.31 80 ALA A C 1
ATOM 614 O O . ALA A 1 80 ? 1.629 4.470 -16.067 1.00 97.31 80 ALA A O 1
ATOM 615 N N . TYR A 1 81 ? 0.598 3.869 -14.178 1.00 96.00 81 TYR A N 1
ATOM 616 C CA . TYR A 1 81 ? 1.084 4.995 -13.392 1.00 96.00 81 TYR A CA 1
ATOM 617 C C . TYR A 1 81 ? 1.567 4.521 -12.020 1.00 96.00 81 TYR A C 1
ATOM 619 O O . TYR A 1 81 ? 0.863 4.623 -11.011 1.00 96.00 81 TYR A O 1
ATOM 627 N N . PHE A 1 82 ? 2.795 4.009 -11.975 1.00 96.44 82 PHE A N 1
ATOM 628 C CA . PHE A 1 82 ? 3.486 3.642 -10.738 1.00 96.44 82 PHE A CA 1
ATOM 629 C C . PHE A 1 82 ? 4.495 4.729 -10.377 1.00 96.44 82 PHE A C 1
ATOM 631 O O . PHE A 1 82 ? 5.439 4.994 -11.116 1.00 96.44 82 PHE A O 1
ATOM 638 N N . LYS A 1 83 ? 4.314 5.392 -9.232 1.00 94.25 83 LYS A N 1
ATOM 639 C CA . LYS A 1 83 ? 5.212 6.471 -8.798 1.00 94.25 83 LYS A CA 1
ATOM 640 C C . LYS A 1 83 ? 6.317 5.907 -7.911 1.00 94.25 83 LYS A C 1
ATOM 642 O O . LYS A 1 83 ? 6.042 5.302 -6.879 1.00 94.25 83 LYS A O 1
ATOM 647 N N . SER A 1 84 ? 7.570 6.189 -8.259 1.00 92.12 84 SER A N 1
ATOM 648 C CA . SER A 1 84 ? 8.736 5.721 -7.497 1.00 92.12 84 SER A CA 1
ATOM 649 C C . SER A 1 84 ? 8.753 6.202 -6.041 1.00 92.12 84 SER A C 1
ATOM 651 O O . SER A 1 84 ? 9.230 5.483 -5.171 1.00 92.12 84 SER A O 1
ATOM 653 N N . THR A 1 85 ? 8.196 7.388 -5.752 1.00 89.25 85 THR A N 1
ATOM 654 C CA . THR A 1 85 ? 8.167 7.941 -4.384 1.00 89.25 85 THR A CA 1
ATOM 655 C C . THR A 1 85 ? 7.386 7.074 -3.412 1.00 89.25 85 THR A C 1
ATOM 657 O O . THR A 1 85 ? 7.666 7.110 -2.220 1.00 89.25 85 THR A O 1
ATOM 660 N N . ASP A 1 86 ? 6.415 6.311 -3.914 1.00 89.94 86 ASP A N 1
ATOM 661 C CA . ASP A 1 86 ? 5.601 5.429 -3.085 1.00 89.94 86 ASP A CA 1
ATOM 662 C C . ASP A 1 86 ? 6.437 4.229 -2.585 1.00 89.94 86 ASP A C 1
ATOM 664 O O . ASP A 1 86 ? 6.131 3.676 -1.537 1.00 89.94 86 ASP A O 1
ATOM 668 N N . GLY A 1 87 ? 7.537 3.889 -3.270 1.00 91.06 87 GLY A N 1
ATOM 669 C CA . GLY A 1 87 ? 8.508 2.862 -2.883 1.00 91.06 87 GLY A CA 1
ATOM 670 C C . GLY A 1 87 ? 9.756 3.393 -2.166 1.00 91.06 87 GLY A C 1
ATOM 671 O O . GLY A 1 87 ? 10.661 2.616 -1.881 1.00 91.06 87 GLY A O 1
ATOM 672 N N . HIS A 1 88 ? 9.855 4.697 -1.881 1.00 90.62 88 HIS A N 1
ATOM 673 C CA . HIS A 1 88 ? 11.016 5.246 -1.172 1.00 90.62 88 HIS A CA 1
ATOM 674 C C . HIS A 1 88 ? 11.083 4.766 0.283 1.00 90.62 88 HIS A C 1
ATOM 676 O O . HIS A 1 88 ? 10.061 4.512 0.927 1.00 90.62 88 HIS A O 1
ATOM 682 N N . THR A 1 89 ? 12.304 4.724 0.819 1.00 87.88 89 THR A N 1
ATOM 683 C CA . THR A 1 89 ? 12.577 4.361 2.210 1.00 87.88 89 THR A CA 1
ATOM 684 C C . THR A 1 89 ? 11.740 5.191 3.181 1.00 87.88 89 THR A C 1
ATOM 686 O O . THR A 1 89 ? 11.674 6.417 3.080 1.00 87.88 89 THR A O 1
ATOM 689 N N . GLY A 1 90 ? 11.060 4.509 4.104 1.00 79.25 90 GLY A N 1
ATOM 690 C CA . GLY A 1 90 ? 10.170 5.126 5.089 1.00 79.25 90 GLY A CA 1
ATOM 691 C C . GLY A 1 90 ? 8.787 5.527 4.563 1.00 79.25 90 GLY A C 1
ATOM 692 O O . GLY A 1 90 ? 7.911 5.792 5.387 1.00 79.25 90 GLY A O 1
ATOM 693 N N . GLN A 1 91 ? 8.569 5.533 3.241 1.00 82.94 91 GLN A N 1
ATOM 694 C CA . GLN A 1 91 ? 7.264 5.803 2.628 1.00 82.94 91 GLN A CA 1
ATOM 695 C C . GLN A 1 91 ? 6.470 4.517 2.391 1.00 82.94 91 GLN A C 1
ATOM 697 O O . GLN A 1 91 ? 5.378 4.413 2.937 1.00 82.94 91 GLN A O 1
ATOM 702 N N . TRP A 1 92 ? 7.015 3.574 1.604 1.00 90.44 92 TRP A N 1
ATOM 703 C CA . TRP A 1 92 ? 6.430 2.262 1.248 1.00 90.44 92 TRP A CA 1
ATOM 704 C C . TRP A 1 92 ? 4.905 2.204 1.352 1.00 90.44 92 TRP A C 1
ATOM 706 O O . TRP A 1 92 ? 4.341 1.613 2.269 1.00 90.44 92 TRP A O 1
ATOM 716 N N . SER A 1 93 ? 4.242 2.888 0.426 1.00 83.56 93 SER A N 1
ATOM 717 C CA . SER A 1 93 ? 2.813 3.171 0.510 1.00 83.56 93 SER A CA 1
ATOM 718 C C . SER A 1 93 ? 2.055 2.614 -0.687 1.00 83.56 93 SER A C 1
ATOM 720 O O . SER A 1 93 ? 2.522 2.662 -1.824 1.00 83.56 93 SER A O 1
ATOM 722 N N . PHE A 1 94 ? 0.846 2.123 -0.430 1.00 88.69 94 PHE A N 1
ATOM 723 C CA . PHE A 1 94 ? -0.106 1.757 -1.470 1.00 88.69 94 PHE A CA 1
ATOM 724 C C . PHE A 1 94 ? -1.009 2.951 -1.802 1.00 88.69 94 PHE A C 1
ATOM 726 O O . PHE A 1 94 ? -1.605 3.562 -0.911 1.00 88.69 94 PHE A O 1
ATOM 733 N N . SER A 1 95 ? -1.126 3.308 -3.085 1.00 85.75 95 SER A N 1
ATOM 734 C CA . SER A 1 95 ? -1.962 4.436 -3.503 1.00 85.75 95 SER A CA 1
ATOM 735 C C . SER A 1 95 ? -3.368 3.994 -3.888 1.00 85.75 95 SER A C 1
ATOM 737 O O . SER A 1 95 ? -3.582 3.464 -4.971 1.00 85.75 95 SER A O 1
ATOM 739 N N . THR A 1 96 ? -4.356 4.381 -3.083 1.00 81.69 96 THR A N 1
ATOM 740 C CA . THR A 1 96 ? -5.781 4.158 -3.388 1.00 81.69 96 THR A CA 1
ATOM 741 C C . THR A 1 96 ? -6.322 5.008 -4.544 1.00 81.69 96 THR A C 1
ATOM 743 O O . THR A 1 96 ? -7.421 4.768 -5.023 1.00 81.69 96 THR A O 1
ATOM 746 N N . ARG A 1 97 ? -5.555 6.002 -5.018 1.00 78.69 97 ARG A N 1
ATOM 747 C CA . ARG A 1 97 ? -5.916 6.848 -6.173 1.00 78.69 97 ARG A CA 1
ATOM 748 C C . ARG A 1 97 ? -5.347 6.343 -7.498 1.00 78.69 97 ARG A C 1
ATOM 750 O O . ARG A 1 97 ? -5.849 6.704 -8.551 1.00 78.69 97 ARG A O 1
ATOM 757 N N . ARG A 1 98 ? -4.256 5.573 -7.457 1.00 86.75 98 ARG A N 1
ATOM 758 C CA . ARG A 1 98 ? -3.509 5.104 -8.638 1.00 86.75 98 ARG A CA 1
ATOM 759 C C . ARG A 1 98 ? -3.470 3.585 -8.615 1.00 86.75 98 ARG A C 1
ATOM 761 O O . ARG A 1 98 ? -2.418 2.976 -8.453 1.00 86.75 98 ARG A O 1
ATOM 768 N N . LEU A 1 99 ? -4.660 3.001 -8.713 1.00 90.81 99 LEU A N 1
ATOM 769 C CA . LEU A 1 99 ? -4.859 1.572 -8.501 1.00 90.81 99 LEU A CA 1
ATOM 770 C C . LEU A 1 99 ? -4.423 0.714 -9.687 1.00 90.81 99 LEU A C 1
ATOM 772 O O . LEU A 1 99 ? -4.238 -0.472 -9.492 1.00 90.81 99 LEU A O 1
ATOM 776 N N . ASN A 1 100 ? -4.279 1.264 -10.898 1.00 95.88 100 ASN A N 1
ATOM 777 C CA . ASN A 1 100 ? -3.861 0.514 -12.093 1.00 95.88 100 ASN A CA 1
ATOM 778 C C . ASN A 1 100 ? -4.654 -0.798 -12.351 1.00 95.88 100 ASN A C 1
ATOM 780 O O . ASN A 1 100 ? -4.127 -1.730 -12.954 1.00 95.88 100 ASN A O 1
ATOM 784 N N . LEU A 1 101 ? -5.917 -0.894 -11.902 1.00 95.06 101 LEU A N 1
ATOM 785 C CA . LEU A 1 101 ? -6.720 -2.130 -11.991 1.00 95.06 101 LEU A CA 1
ATOM 786 C C . LEU A 1 101 ? -7.038 -2.537 -13.432 1.00 95.06 101 LEU A C 1
ATOM 788 O O . LEU A 1 101 ? -7.271 -3.708 -13.709 1.00 95.06 101 LEU A O 1
ATOM 792 N N . HIS A 1 102 ? -7.002 -1.585 -14.363 1.00 95.25 102 HIS A N 1
ATOM 793 C CA . HIS A 1 102 ? -7.174 -1.838 -15.793 1.00 95.25 102 HIS A CA 1
ATOM 794 C C . HIS A 1 102 ? -6.081 -2.747 -16.379 1.00 95.25 102 HIS A C 1
ATOM 796 O O . HIS A 1 102 ? -6.258 -3.267 -17.477 1.00 95.25 102 HIS A O 1
ATOM 802 N N . LEU A 1 103 ? -4.972 -2.969 -15.660 1.00 97.38 103 LEU A N 1
ATOM 803 C CA . LEU A 1 103 ? -3.953 -3.949 -16.038 1.00 97.38 103 LEU A CA 1
ATOM 804 C C . LEU A 1 103 ? -4.381 -5.395 -15.753 1.00 97.38 103 LEU A C 1
ATOM 806 O O . LEU A 1 103 ? -3.879 -6.299 -16.414 1.00 97.38 103 LEU A O 1
ATOM 810 N N . LEU A 1 104 ? -5.305 -5.637 -14.813 1.00 96.00 104 LEU A N 1
ATOM 811 C CA . LEU A 1 104 ? -5.691 -6.995 -14.406 1.00 96.00 104 LEU A CA 1
ATOM 812 C C . LEU A 1 104 ? -6.260 -7.830 -15.567 1.00 96.00 104 LEU A C 1
ATOM 814 O O . LEU A 1 104 ? -5.799 -8.957 -15.743 1.00 96.00 104 LEU A O 1
ATOM 818 N N . PRO A 1 105 ? -7.164 -7.314 -16.429 1.00 96.56 105 PRO A N 1
ATOM 819 C CA . PRO A 1 105 ? -7.634 -8.075 -17.587 1.00 96.56 105 PRO A CA 1
ATOM 820 C C . PRO A 1 105 ? -6.526 -8.380 -18.604 1.00 96.56 105 PRO A C 1
ATOM 822 O O . PRO A 1 105 ? -6.559 -9.426 -19.244 1.00 96.56 105 PRO A O 1
ATOM 825 N N . LEU A 1 106 ? -5.555 -7.473 -18.777 1.00 96.75 106 LEU A N 1
ATOM 826 C CA . LEU A 1 106 ? -4.409 -7.696 -19.665 1.00 96.75 106 LEU A CA 1
ATOM 827 C C . LEU A 1 106 ? -3.516 -8.814 -19.116 1.00 96.75 106 LEU A C 1
ATOM 829 O O . LEU A 1 106 ? -3.184 -9.742 -19.845 1.00 96.75 106 LEU A O 1
ATOM 833 N N . ILE A 1 107 ? -3.188 -8.744 -17.824 1.00 96.31 107 ILE A N 1
ATOM 834 C CA . ILE A 1 107 ? -2.402 -9.762 -17.119 1.00 96.31 107 ILE A CA 1
ATOM 835 C C . ILE A 1 107 ? -3.103 -11.120 -17.200 1.00 96.31 107 ILE A C 1
ATOM 837 O O . ILE A 1 107 ? -2.469 -12.092 -17.590 1.00 96.31 107 ILE A O 1
ATOM 841 N N . GLY A 1 108 ? -4.408 -11.183 -16.922 1.00 95.44 108 GLY A N 1
ATOM 842 C CA . GLY A 1 108 ? -5.170 -12.434 -16.957 1.00 95.44 108 GLY A CA 1
ATOM 843 C C . GLY A 1 108 ? -5.222 -13.099 -18.337 1.00 95.44 108 GLY A C 1
ATOM 844 O O . GLY A 1 108 ? -5.206 -14.321 -18.419 1.00 95.44 108 GLY A O 1
ATOM 845 N N . ARG A 1 109 ? -5.240 -12.323 -19.433 1.00 96.19 109 ARG A N 1
ATOM 846 C CA . ARG A 1 109 ? -5.239 -12.869 -20.806 1.00 96.19 109 ARG A CA 1
ATOM 847 C C . ARG A 1 109 ? -3.858 -13.269 -21.320 1.00 96.19 109 ARG A C 1
ATOM 849 O O . ARG A 1 109 ? -3.772 -14.074 -22.240 1.00 96.19 109 ARG A O 1
ATOM 856 N N . SER A 1 110 ? -2.800 -12.664 -20.791 1.00 95.31 110 SER A N 1
ATOM 857 C CA . SER A 1 110 ? -1.430 -12.815 -21.302 1.00 95.31 110 SER A CA 1
ATOM 858 C C . SER A 1 110 ? -0.473 -13.431 -20.279 1.00 95.31 110 SER A C 1
ATOM 860 O O . SER A 1 110 ? 0.745 -13.323 -20.431 1.00 95.31 110 SER A O 1
ATOM 862 N N . ASP A 1 111 ? -1.024 -14.028 -19.217 1.00 94.06 111 ASP A N 1
ATOM 863 C CA . ASP A 1 111 ? -0.300 -14.612 -18.080 1.00 94.06 111 ASP A CA 1
ATOM 864 C C . ASP A 1 111 ? 0.661 -13.621 -17.379 1.00 94.06 111 ASP A C 1
ATOM 866 O O . ASP A 1 111 ? 1.584 -14.005 -16.670 1.00 94.06 111 ASP A O 1
ATOM 870 N N . GLY A 1 112 ? 0.531 -12.312 -17.617 1.00 95.12 112 GLY A N 1
ATOM 871 C CA . GLY A 1 112 ? 1.490 -11.293 -17.178 1.00 95.12 112 GLY A CA 1
ATOM 872 C C . GLY A 1 112 ? 1.738 -10.198 -18.211 1.00 95.12 112 GLY A C 1
ATOM 873 O O . GLY A 1 112 ? 1.136 -10.157 -19.281 1.00 95.12 112 GLY A O 1
ATOM 874 N N . CYS A 1 113 ? 2.627 -9.267 -17.872 1.00 97.19 113 CYS A N 1
ATOM 875 C CA . CYS A 1 113 ? 3.019 -8.157 -18.740 1.00 97.19 113 CYS A CA 1
ATOM 876 C C . CYS A 1 113 ? 4.431 -7.666 -18.395 1.00 97.19 113 CYS A C 1
ATOM 878 O O . CYS A 1 113 ? 4.969 -7.997 -17.337 1.00 97.19 113 CYS A O 1
ATOM 880 N N . ILE A 1 114 ? 5.025 -6.864 -19.278 1.00 97.50 114 ILE A N 1
ATOM 881 C CA . ILE A 1 114 ? 6.316 -6.209 -19.047 1.00 97.50 114 ILE A CA 1
ATOM 882 C C . ILE A 1 114 ? 6.063 -4.725 -18.829 1.00 97.50 114 ILE A C 1
ATOM 884 O O . ILE A 1 114 ? 5.638 -4.023 -19.746 1.00 97.50 114 ILE A O 1
ATOM 888 N N . ILE A 1 115 ? 6.346 -4.240 -17.621 1.00 97.62 115 ILE A N 1
ATOM 889 C CA . ILE A 1 115 ? 6.252 -2.815 -17.303 1.00 97.62 115 ILE A CA 1
ATOM 890 C C . ILE A 1 115 ? 7.609 -2.159 -17.528 1.00 97.62 115 ILE A C 1
ATOM 892 O O . ILE A 1 115 ? 8.610 -2.547 -16.928 1.00 97.62 115 ILE A O 1
ATOM 896 N N . VAL A 1 116 ? 7.618 -1.134 -18.373 1.00 97.31 116 VAL A N 1
ATOM 897 C CA . VAL A 1 116 ? 8.818 -0.379 -18.730 1.00 97.31 116 VAL A CA 1
ATOM 898 C C . VAL A 1 116 ? 8.851 0.920 -17.939 1.00 97.31 116 VAL A C 1
ATOM 900 O O . VAL A 1 116 ? 7.861 1.651 -17.885 1.00 97.31 116 VAL A O 1
ATOM 903 N N . ASP A 1 117 ? 9.994 1.208 -17.326 1.00 95.88 117 ASP A N 1
ATOM 904 C CA . ASP A 1 117 ? 10.271 2.453 -16.613 1.00 95.88 117 ASP A CA 1
ATOM 905 C C . ASP A 1 117 ? 11.778 2.738 -16.636 1.00 95.88 117 ASP A C 1
ATOM 907 O O . ASP A 1 117 ? 12.570 1.859 -16.978 1.00 95.88 117 ASP A O 1
ATOM 911 N N . SER A 1 118 ? 12.188 3.947 -16.257 1.00 91.75 118 SER A N 1
ATOM 912 C CA . SER A 1 118 ? 13.602 4.335 -16.253 1.00 91.75 118 SER A CA 1
ATOM 913 C C . SER A 1 118 ? 14.155 4.556 -14.852 1.00 91.75 118 SER A C 1
ATOM 915 O O . SER A 1 118 ? 13.444 4.871 -13.895 1.00 91.75 118 SER A O 1
ATOM 917 N N . THR A 1 119 ? 15.468 4.369 -14.720 1.00 89.44 119 THR A N 1
ATOM 918 C CA . THR A 1 119 ? 16.194 4.599 -13.471 1.00 89.44 119 THR A CA 1
ATOM 919 C C . THR A 1 119 ? 17.275 5.656 -13.652 1.00 89.44 119 THR A C 1
ATOM 921 O O . THR A 1 119 ? 17.686 5.986 -14.762 1.00 89.44 119 THR A O 1
ATOM 924 N N . ARG A 1 120 ? 17.747 6.212 -12.535 1.00 83.44 120 ARG A N 1
ATOM 925 C CA . ARG A 1 120 ? 18.877 7.147 -12.528 1.00 83.44 120 ARG A CA 1
ATOM 926 C C . ARG A 1 120 ? 20.193 6.379 -12.467 1.00 83.44 120 ARG A C 1
ATOM 928 O O . ARG A 1 120 ? 20.261 5.287 -11.902 1.00 83.44 120 ARG A O 1
ATOM 935 N N . ARG A 1 121 ? 21.260 7.004 -12.968 1.00 77.25 121 ARG A N 1
ATOM 936 C CA . ARG A 1 121 ? 22.628 6.478 -12.872 1.00 77.25 121 ARG A CA 1
ATOM 937 C C . ARG A 1 121 ? 22.961 6.077 -11.429 1.00 77.25 121 ARG A C 1
ATOM 939 O O . ARG A 1 121 ? 22.681 6.826 -10.496 1.00 77.25 121 ARG A O 1
ATOM 946 N N . GLY A 1 122 ? 23.569 4.903 -11.270 1.00 80.19 122 GLY A N 1
ATOM 947 C CA . GLY A 1 122 ? 23.957 4.342 -9.971 1.00 80.19 122 GLY A CA 1
ATOM 948 C C . GLY A 1 122 ? 22.899 3.446 -9.321 1.00 80.19 122 GLY A C 1
ATOM 949 O O . GLY A 1 122 ? 23.225 2.717 -8.389 1.00 80.19 122 GLY A O 1
ATOM 950 N N . LYS A 1 123 ? 21.657 3.430 -9.826 1.00 83.38 123 LYS A N 1
ATOM 951 C CA . LYS A 1 123 ? 20.638 2.452 -9.426 1.00 83.38 123 LYS A CA 1
ATOM 952 C C . LYS A 1 123 ? 20.519 1.362 -10.485 1.00 83.38 123 LYS A C 1
ATOM 954 O O . LYS A 1 123 ? 20.428 1.667 -11.668 1.00 83.38 123 LYS A O 1
ATOM 959 N N . ARG A 1 124 ? 20.461 0.098 -10.056 1.00 84.75 124 ARG A N 1
ATOM 960 C CA . ARG A 1 124 ? 20.260 -1.045 -10.968 1.00 84.75 124 ARG A CA 1
ATOM 961 C C . ARG A 1 124 ? 18.836 -1.107 -11.519 1.00 84.75 124 ARG A C 1
ATOM 963 O O . ARG A 1 124 ? 18.639 -1.486 -12.661 1.00 84.75 124 ARG A O 1
ATOM 970 N N . ILE A 1 125 ? 17.855 -0.736 -10.698 1.00 91.00 125 ILE A N 1
ATOM 971 C CA . ILE A 1 125 ? 16.426 -0.842 -11.004 1.00 91.00 125 ILE A CA 1
ATOM 972 C C . ILE A 1 125 ? 15.676 0.359 -10.391 1.00 91.00 125 ILE A C 1
ATOM 974 O O . ILE A 1 125 ? 16.082 0.831 -9.321 1.00 91.00 125 ILE A O 1
ATOM 978 N N . PRO A 1 126 ? 14.628 0.902 -11.041 1.00 92.94 126 PRO A N 1
ATOM 979 C CA . PRO A 1 126 ? 13.811 1.967 -10.464 1.00 92.94 126 PRO A CA 1
ATOM 980 C C . PRO A 1 126 ? 13.052 1.475 -9.225 1.00 92.94 126 PRO A C 1
ATOM 982 O O . PRO A 1 126 ? 12.524 0.365 -9.234 1.00 92.94 126 PRO A O 1
ATOM 985 N N . ASP A 1 127 ? 12.884 2.330 -8.208 1.00 94.31 127 ASP A N 1
ATOM 986 C CA . ASP A 1 127 ? 12.064 1.999 -7.024 1.00 94.31 127 ASP A CA 1
ATOM 987 C C . ASP A 1 127 ? 10.601 1.691 -7.397 1.00 94.31 127 ASP A C 1
ATOM 989 O O . ASP A 1 127 ? 9.925 0.938 -6.700 1.00 94.31 127 ASP A O 1
ATOM 993 N N . ALA A 1 128 ? 10.111 2.228 -8.523 1.00 94.94 128 ALA A N 1
ATOM 994 C CA . ALA A 1 128 ? 8.795 1.872 -9.043 1.00 94.94 128 ALA A CA 1
ATOM 995 C C . ALA A 1 128 ? 8.693 0.367 -9.353 1.00 94.94 128 ALA A C 1
ATOM 997 O O . ALA A 1 128 ? 7.694 -0.253 -9.000 1.00 94.94 128 ALA A O 1
ATOM 998 N N . LEU A 1 129 ? 9.739 -0.221 -9.946 1.00 96.00 129 LEU A N 1
ATOM 999 C CA . LEU A 1 129 ? 9.771 -1.635 -10.320 1.00 96.00 129 LEU A CA 1
ATOM 1000 C C . LEU A 1 129 ? 10.195 -2.539 -9.156 1.00 96.00 129 LEU A C 1
ATOM 1002 O O . LEU A 1 129 ? 9.631 -3.613 -8.986 1.00 96.00 129 LEU A O 1
ATOM 1006 N N . SER A 1 130 ? 11.160 -2.117 -8.333 1.00 96.19 130 SER A N 1
ATOM 1007 C CA . SER A 1 130 ? 11.672 -2.952 -7.236 1.00 96.19 130 SER A CA 1
ATOM 1008 C C . SER A 1 130 ? 10.845 -2.899 -5.956 1.00 96.19 130 SER A C 1
ATOM 1010 O O . SER A 1 130 ? 11.007 -3.777 -5.110 1.00 96.19 130 SER A O 1
ATOM 1012 N N . LYS A 1 131 ? 9.996 -1.876 -5.782 1.00 95.88 131 LYS A N 1
ATOM 1013 C CA . LYS A 1 131 ? 9.249 -1.645 -4.536 1.00 95.88 131 LYS A CA 1
ATOM 1014 C C . LYS A 1 131 ? 7.786 -1.285 -4.787 1.00 95.88 131 LYS A C 1
ATOM 1016 O O . LYS A 1 131 ? 6.918 -1.980 -4.277 1.00 95.88 131 LYS A O 1
ATOM 1021 N N . THR A 1 132 ? 7.475 -0.254 -5.579 1.00 96.38 132 THR A N 1
ATOM 1022 C CA . THR A 1 132 ? 6.075 0.200 -5.748 1.00 96.38 132 THR A CA 1
ATOM 1023 C C . THR A 1 132 ? 5.175 -0.866 -6.386 1.00 96.38 132 THR A C 1
ATOM 1025 O O . THR A 1 132 ? 4.082 -1.113 -5.882 1.00 96.38 132 THR A O 1
ATOM 1028 N N . ILE A 1 133 ? 5.614 -1.512 -7.471 1.00 97.06 133 ILE A N 1
ATOM 1029 C CA . ILE A 1 133 ? 4.863 -2.599 -8.120 1.00 97.06 133 ILE A CA 1
ATOM 1030 C C . ILE A 1 133 ? 4.748 -3.824 -7.198 1.00 97.06 133 ILE A C 1
ATOM 1032 O O . ILE A 1 133 ? 3.630 -4.288 -7.005 1.00 97.06 133 ILE A O 1
ATOM 1036 N N . PRO A 1 134 ? 5.822 -4.309 -6.545 1.00 97.19 134 PRO A N 1
ATOM 1037 C CA . PRO A 1 134 ? 5.718 -5.327 -5.498 1.00 97.19 134 PRO A CA 1
ATOM 1038 C C . PRO A 1 134 ? 4.688 -5.042 -4.406 1.00 97.19 134 PRO A C 1
ATOM 1040 O O . PRO A 1 134 ? 3.910 -5.923 -4.047 1.00 97.19 134 PRO A O 1
ATOM 1043 N N . ILE A 1 135 ? 4.654 -3.804 -3.901 1.00 95.94 135 ILE A N 1
ATOM 1044 C CA . ILE A 1 135 ? 3.652 -3.356 -2.928 1.00 95.94 135 ILE A CA 1
ATOM 1045 C C . ILE A 1 135 ? 2.246 -3.485 -3.526 1.00 95.94 135 ILE A C 1
ATOM 1047 O O . ILE A 1 135 ? 1.350 -4.016 -2.877 1.00 95.94 135 ILE A O 1
ATOM 1051 N N . TRP A 1 136 ? 2.055 -3.032 -4.766 1.00 96.25 136 TRP A N 1
ATOM 1052 C CA . TRP A 1 136 ? 0.783 -3.140 -5.475 1.00 96.25 136 TRP A CA 1
ATOM 1053 C C . TRP A 1 136 ? 0.332 -4.596 -5.655 1.00 96.25 136 TRP A C 1
ATOM 1055 O O . TRP A 1 136 ? -0.799 -4.912 -5.291 1.00 96.25 136 TRP A O 1
ATOM 1065 N N . CYS A 1 137 ? 1.218 -5.485 -6.116 1.00 96.06 137 CYS A N 1
ATOM 1066 C CA . CYS A 1 137 ? 0.930 -6.914 -6.256 1.00 96.06 137 CYS A CA 1
ATOM 1067 C C . CYS A 1 137 ? 0.551 -7.540 -4.911 1.00 96.06 137 CYS A C 1
ATOM 1069 O O . CYS A 1 137 ? -0.461 -8.222 -4.825 1.00 96.06 137 CYS A O 1
ATOM 1071 N N . CYS A 1 138 ? 1.321 -7.282 -3.850 1.00 94.88 138 CYS A N 1
ATOM 1072 C CA . CYS A 1 138 ? 1.045 -7.844 -2.528 1.00 94.88 138 CYS A CA 1
ATOM 1073 C C . CYS A 1 138 ? -0.326 -7.403 -1.999 1.00 94.88 138 CYS A C 1
ATOM 1075 O O . CYS A 1 138 ? -1.113 -8.232 -1.547 1.00 94.88 138 CYS A O 1
ATOM 1077 N N . VAL A 1 139 ? -0.639 -6.108 -2.089 1.00 91.94 139 VAL A N 1
ATOM 1078 C CA . VAL A 1 139 ? -1.923 -5.578 -1.611 1.00 91.94 139 VAL A CA 1
ATOM 1079 C C . VAL A 1 139 ? -3.086 -6.150 -2.417 1.00 91.94 139 VAL A C 1
ATOM 1081 O O . VAL A 1 139 ? -4.067 -6.583 -1.820 1.00 91.94 139 VAL A O 1
ATOM 1084 N N . LEU A 1 140 ? -2.986 -6.205 -3.749 1.00 92.81 140 LEU A N 1
ATOM 1085 C CA . LEU A 1 140 ? -4.051 -6.782 -4.569 1.00 92.81 140 LEU A CA 1
ATOM 1086 C C . LEU A 1 140 ? -4.199 -8.288 -4.367 1.00 92.81 140 LEU A C 1
ATOM 1088 O O . LEU A 1 140 ? -5.324 -8.756 -4.247 1.00 92.81 140 LEU A O 1
ATOM 1092 N N . ASN A 1 141 ? -3.102 -9.041 -4.275 1.00 92.94 141 ASN A N 1
ATOM 1093 C CA . ASN A 1 141 ? -3.174 -10.484 -4.064 1.00 92.94 141 ASN A CA 1
ATOM 1094 C C . ASN A 1 141 ? -3.834 -10.810 -2.725 1.00 92.94 141 ASN A C 1
ATOM 1096 O O . ASN A 1 141 ? -4.683 -11.690 -2.659 1.00 92.94 141 ASN A O 1
ATOM 1100 N N . ARG A 1 142 ? -3.491 -10.069 -1.665 1.00 89.25 142 ARG A N 1
ATOM 1101 C CA . ARG A 1 142 ? -4.125 -10.232 -0.353 1.00 89.25 142 ARG A CA 1
ATOM 1102 C C . ARG A 1 142 ? -5.602 -9.832 -0.351 1.00 89.25 142 ARG A C 1
ATOM 1104 O O . ARG A 1 142 ? -6.365 -10.459 0.367 1.00 89.25 142 ARG A O 1
ATOM 1111 N N . ALA A 1 143 ? -5.989 -8.820 -1.131 1.00 86.06 143 ALA A N 1
ATOM 1112 C CA . ALA A 1 143 ? -7.379 -8.370 -1.227 1.00 86.06 143 ALA A CA 1
ATOM 1113 C C . ALA A 1 143 ? -8.264 -9.308 -2.062 1.00 86.06 143 ALA A C 1
ATOM 1115 O O . ALA A 1 143 ? -9.425 -9.510 -1.734 1.00 86.06 143 ALA A O 1
ATOM 1116 N N . LEU A 1 144 ? -7.740 -9.810 -3.182 1.00 88.31 144 LEU A N 1
ATOM 1117 C CA . LEU A 1 144 ? -8.508 -10.576 -4.167 1.00 88.31 144 LEU A CA 1
ATOM 1118 C C . LEU A 1 144 ? -8.460 -12.083 -3.909 1.00 88.31 144 LEU A C 1
ATOM 1120 O O . LEU A 1 144 ? -9.365 -12.797 -4.331 1.00 88.31 144 LEU A O 1
ATOM 1124 N N . PHE A 1 145 ? -7.408 -12.565 -3.245 1.00 89.38 145 PHE A N 1
ATOM 1125 C CA . PHE A 1 145 ? -7.155 -13.987 -3.031 1.00 89.38 145 PHE A CA 1
ATOM 1126 C C . PHE A 1 145 ? -6.728 -14.258 -1.576 1.00 89.38 145 PHE A C 1
ATOM 1128 O O . PHE A 1 145 ? -5.589 -14.679 -1.330 1.00 89.38 145 PHE A O 1
ATOM 1135 N N . PRO A 1 146 ? -7.608 -13.994 -0.591 1.00 84.25 146 PRO A N 1
ATOM 1136 C CA . PRO A 1 146 ? -7.272 -14.128 0.828 1.00 84.25 146 PRO A CA 1
ATOM 1137 C C . PRO A 1 146 ? -6.904 -15.564 1.227 1.00 84.25 146 PRO A C 1
ATOM 1139 O O . PRO A 1 146 ? -6.045 -15.755 2.089 1.00 84.25 146 PRO A O 1
ATOM 1142 N N . ASP A 1 147 ? -7.469 -16.559 0.538 1.00 87.44 147 ASP A N 1
ATOM 1143 C CA . ASP A 1 147 ? -7.261 -17.986 0.814 1.00 87.44 147 ASP A CA 1
ATOM 1144 C C . ASP A 1 147 ? -5.917 -18.533 0.302 1.00 87.44 147 ASP A C 1
ATOM 1146 O O . ASP A 1 147 ? -5.530 -19.658 0.628 1.00 87.44 147 ASP A O 1
ATOM 1150 N N . LEU A 1 148 ? -5.175 -17.763 -0.506 1.00 88.25 148 LEU A N 1
ATOM 1151 C CA . LEU A 1 148 ? -3.875 -18.204 -1.008 1.00 88.25 148 LEU A CA 1
ATOM 1152 C C . LEU A 1 148 ? -2.793 -18.157 0.086 1.00 88.25 148 LEU A C 1
ATOM 1154 O O . LEU A 1 148 ? -2.786 -17.270 0.949 1.00 88.25 148 LEU A O 1
ATOM 1158 N N . PRO A 1 149 ? -1.807 -19.072 0.037 1.00 91.50 149 PRO A N 1
ATOM 1159 C CA . PRO A 1 149 ? -0.714 -19.081 0.999 1.00 91.50 149 PRO A CA 1
ATOM 1160 C C . PRO A 1 149 ? 0.143 -17.812 0.893 1.00 91.50 149 PRO A C 1
ATOM 1162 O O . PRO A 1 149 ? 0.282 -17.207 -0.173 1.00 91.50 149 PRO A O 1
ATOM 1165 N N . GLU A 1 150 ? 0.790 -17.431 2.001 1.00 86.56 150 GLU A N 1
ATOM 1166 C CA . GLU A 1 150 ? 1.640 -16.229 2.073 1.00 86.56 150 GLU A CA 1
ATOM 1167 C C . GLU A 1 150 ? 2.785 -16.247 1.044 1.00 86.56 150 GLU A C 1
ATOM 1169 O O . GLU A 1 150 ? 3.215 -15.196 0.581 1.00 86.56 150 GLU A O 1
ATOM 1174 N N . SER A 1 151 ? 3.238 -17.428 0.613 1.00 90.19 151 SER A N 1
ATOM 1175 C CA . SER A 1 151 ? 4.230 -17.576 -0.459 1.00 90.19 151 SER A CA 1
ATOM 1176 C C . SER A 1 151 ? 3.757 -17.054 -1.822 1.00 90.19 151 SER A C 1
ATOM 1178 O O . SER A 1 151 ? 4.596 -16.686 -2.640 1.00 90.19 151 SER A O 1
ATOM 1180 N N . GLN A 1 152 ? 2.443 -17.000 -2.067 1.00 89.00 152 GLN A N 1
ATOM 1181 C CA . GLN A 1 152 ? 1.850 -16.549 -3.332 1.00 89.00 152 GLN A CA 1
ATOM 1182 C C . GLN A 1 152 ? 1.277 -15.126 -3.251 1.00 89.00 152 GLN A C 1
ATOM 1184 O O . GLN A 1 152 ? 1.363 -14.365 -4.216 1.00 89.00 152 GLN A O 1
ATOM 1189 N N . ARG A 1 153 ? 0.712 -14.730 -2.101 1.00 92.00 153 ARG A N 1
ATOM 1190 C CA . ARG A 1 153 ? 0.139 -13.380 -1.904 1.00 92.00 153 ARG A CA 1
ATOM 1191 C C . ARG A 1 153 ? 1.068 -12.380 -1.207 1.00 92.00 153 ARG A C 1
ATOM 1193 O O . ARG A 1 153 ? 0.748 -11.194 -1.116 1.00 92.00 153 ARG A O 1
ATOM 1200 N N . GLY A 1 154 ? 2.200 -12.846 -0.689 1.00 91.56 154 GLY A N 1
ATOM 1201 C CA . GLY A 1 154 ? 3.145 -12.035 0.069 1.00 91.56 154 GLY A CA 1
ATOM 1202 C C . GLY A 1 154 ? 3.952 -11.055 -0.783 1.00 91.56 154 GLY A C 1
ATOM 1203 O O . GLY A 1 154 ? 3.952 -11.077 -2.014 1.00 91.56 154 GLY A O 1
ATOM 1204 N N . LEU A 1 155 ? 4.677 -10.168 -0.100 1.00 95.00 155 LEU A N 1
ATOM 1205 C CA . LEU A 1 155 ? 5.555 -9.196 -0.746 1.00 95.00 155 LEU A CA 1
ATOM 1206 C C . LEU A 1 155 ? 6.794 -9.888 -1.333 1.00 95.00 155 LEU A C 1
ATOM 1208 O O . LEU A 1 155 ? 7.694 -10.304 -0.590 1.00 95.00 155 LEU A O 1
ATOM 1212 N N . TYR A 1 156 ? 6.856 -9.930 -2.664 1.00 95.75 156 TYR A N 1
ATOM 1213 C CA . TYR A 1 156 ? 8.034 -10.334 -3.426 1.00 95.75 156 TYR A CA 1
ATOM 1214 C C . TYR A 1 156 ? 8.808 -9.108 -3.917 1.00 95.75 156 TYR A C 1
ATOM 1216 O O . TYR A 1 156 ? 8.308 -8.343 -4.737 1.00 95.75 156 TYR A O 1
ATOM 1224 N N . VAL A 1 157 ? 10.041 -8.937 -3.445 1.00 96.25 157 VAL A N 1
ATOM 1225 C CA . VAL A 1 157 ? 10.960 -7.881 -3.894 1.00 96.25 157 VAL A CA 1
ATOM 1226 C C . VAL A 1 157 ? 12.236 -8.507 -4.461 1.00 96.25 157 VAL A C 1
ATOM 1228 O O . VAL A 1 157 ? 12.642 -9.566 -3.982 1.00 96.25 157 VAL A O 1
ATOM 1231 N N . PRO A 1 158 ? 12.899 -7.883 -5.453 1.00 94.75 158 PRO A N 1
ATOM 1232 C CA . PRO A 1 158 ? 14.139 -8.424 -6.002 1.00 94.75 158 PRO A CA 1
ATOM 1233 C C . PRO A 1 158 ? 15.257 -8.422 -4.938 1.00 94.75 158 PRO A C 1
ATOM 1235 O O . PRO A 1 158 ? 15.631 -7.340 -4.470 1.00 94.75 158 PRO A O 1
ATOM 1238 N N . PRO A 1 159 ? 15.839 -9.584 -4.573 1.00 91.88 159 PRO A N 1
ATOM 1239 C CA . PRO A 1 159 ? 16.806 -9.685 -3.469 1.00 91.88 159 PRO A CA 1
ATOM 1240 C C . PRO A 1 159 ? 18.126 -8.955 -3.760 1.00 91.88 159 PRO A C 1
ATOM 1242 O O . PRO A 1 159 ? 18.850 -8.552 -2.857 1.00 91.88 159 PRO A O 1
ATOM 1245 N N . ASN A 1 160 ? 18.431 -8.727 -5.038 1.00 90.62 160 ASN A N 1
ATOM 1246 C CA . ASN A 1 160 ? 19.583 -7.945 -5.486 1.00 90.62 160 ASN A CA 1
ATOM 1247 C C . ASN A 1 160 ? 19.370 -6.419 -5.409 1.00 90.62 160 ASN A C 1
ATOM 1249 O O . ASN A 1 160 ? 20.311 -5.664 -5.668 1.00 90.62 160 ASN A O 1
ATOM 1253 N N . ALA A 1 161 ? 18.153 -5.958 -5.106 1.00 92.00 161 ALA A N 1
ATOM 1254 C CA . ALA A 1 161 ? 17.789 -4.542 -5.061 1.00 92.00 161 ALA A CA 1
ATOM 1255 C C . ALA A 1 161 ? 17.209 -4.095 -3.712 1.00 92.00 161 ALA A C 1
ATOM 1257 O O . ALA A 1 161 ? 17.288 -2.910 -3.391 1.00 92.00 161 ALA A O 1
ATOM 1258 N N . VAL A 1 162 ? 16.619 -5.015 -2.949 1.00 94.50 162 VAL A N 1
ATOM 1259 C CA . VAL A 1 162 ? 15.966 -4.748 -1.664 1.00 94.50 162 VAL A CA 1
ATOM 1260 C C . VAL A 1 162 ? 16.446 -5.788 -0.659 1.00 94.50 162 VAL A C 1
ATOM 1262 O O . VAL A 1 162 ? 16.289 -6.984 -0.887 1.00 94.50 162 VAL A O 1
ATOM 1265 N N . SER A 1 163 ? 17.045 -5.332 0.442 1.00 94.62 163 SER A N 1
ATOM 1266 C CA . SER A 1 163 ? 17.510 -6.226 1.515 1.00 94.62 163 SER A CA 1
ATOM 1267 C C . SER A 1 163 ? 16.342 -6.820 2.307 1.00 94.62 163 SER A C 1
ATOM 1269 O O . SER A 1 163 ? 15.269 -6.218 2.370 1.00 94.62 163 SER A O 1
ATOM 1271 N N . ASP A 1 164 ? 16.558 -7.940 3.001 1.00 94.19 164 ASP A N 1
ATOM 1272 C CA . ASP A 1 164 ? 15.526 -8.546 3.859 1.00 94.19 164 ASP A CA 1
ATOM 1273 C C . ASP A 1 164 ? 15.082 -7.630 5.008 1.00 94.19 164 ASP A C 1
ATOM 1275 O O . ASP A 1 164 ? 13.899 -7.585 5.358 1.00 94.19 164 ASP A O 1
ATOM 1279 N N . SER A 1 165 ? 16.008 -6.842 5.564 1.00 94.25 165 SER A N 1
ATOM 1280 C CA . SER A 1 165 ? 15.675 -5.821 6.564 1.00 94.25 165 SER A CA 1
ATOM 1281 C C . SER A 1 165 ? 14.749 -4.753 5.977 1.00 94.25 165 SER A C 1
ATOM 1283 O O . SER A 1 165 ? 13.723 -4.419 6.571 1.00 94.25 165 SER A O 1
ATOM 1285 N N . GLU A 1 166 ? 15.050 -4.259 4.773 1.00 94.00 166 GLU A N 1
ATOM 1286 C CA . GLU A 1 166 ? 14.195 -3.287 4.085 1.00 94.00 166 GLU A CA 1
ATOM 1287 C C . GLU A 1 166 ? 12.822 -3.890 3.754 1.00 94.00 166 GLU A C 1
ATOM 1289 O O . GLU A 1 166 ? 11.797 -3.283 4.059 1.00 94.00 166 GLU A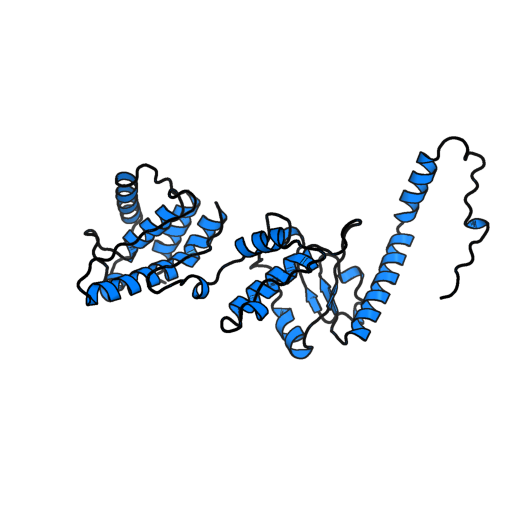 O 1
ATOM 1294 N N . ARG A 1 167 ? 12.786 -5.118 3.226 1.00 94.88 167 ARG A N 1
ATOM 1295 C CA . ARG A 1 167 ? 11.552 -5.869 2.952 1.00 94.88 167 ARG A CA 1
ATOM 1296 C C . ARG A 1 167 ? 10.679 -6.014 4.201 1.00 94.88 167 ARG A C 1
ATOM 1298 O O . ARG A 1 167 ? 9.465 -5.833 4.123 1.00 94.88 167 ARG A O 1
ATOM 1305 N N . SER A 1 168 ? 11.280 -6.295 5.354 1.00 90.12 168 SER A N 1
ATOM 1306 C CA . SER A 1 168 ? 10.557 -6.416 6.626 1.00 90.12 168 SER A CA 1
ATOM 1307 C C . SER A 1 168 ? 9.929 -5.080 7.046 1.00 90.12 168 SER A C 1
ATOM 1309 O O . SER A 1 168 ? 8.769 -5.024 7.453 1.00 90.12 168 SER A O 1
ATOM 1311 N N . GLN A 1 169 ? 10.652 -3.971 6.866 1.00 87.88 169 GLN A N 1
ATOM 1312 C CA . GLN A 1 169 ? 10.139 -2.622 7.137 1.00 87.88 169 GLN A CA 1
ATOM 1313 C C . GLN A 1 169 ? 9.062 -2.165 6.140 1.00 87.88 169 GLN A C 1
ATOM 1315 O O . GLN A 1 169 ? 8.205 -1.350 6.502 1.00 87.88 169 GLN A O 1
ATOM 1320 N N . MET A 1 170 ? 9.113 -2.661 4.899 1.00 91.44 170 MET A N 1
ATOM 1321 C CA . MET A 1 170 ? 8.067 -2.473 3.892 1.00 91.44 170 MET A CA 1
ATOM 1322 C C . MET A 1 170 ? 6.783 -3.182 4.315 1.00 91.44 170 MET A C 1
ATOM 1324 O O . MET A 1 170 ? 5.736 -2.541 4.366 1.00 91.44 170 MET A O 1
ATOM 1328 N N . LEU A 1 171 ? 6.872 -4.474 4.659 1.00 87.75 171 LEU A N 1
ATOM 1329 C CA . LEU A 1 171 ? 5.737 -5.286 5.111 1.00 87.75 171 LEU A CA 1
ATOM 1330 C C . LEU A 1 171 ? 5.003 -4.634 6.285 1.00 87.75 171 LEU A C 1
ATOM 1332 O O . LEU A 1 171 ? 3.785 -4.512 6.238 1.00 87.75 171 LEU A O 1
ATOM 1336 N N . ALA A 1 172 ? 5.744 -4.118 7.268 1.00 82.00 172 ALA A N 1
ATOM 1337 C CA . ALA A 1 172 ? 5.185 -3.440 8.440 1.00 82.00 172 ALA A CA 1
ATOM 1338 C C . ALA A 1 172 ? 4.399 -2.144 8.131 1.00 82.00 172 ALA A C 1
ATOM 1340 O O . ALA A 1 172 ? 3.778 -1.573 9.025 1.00 82.00 172 ALA A O 1
ATOM 1341 N N . ARG A 1 173 ? 4.459 -1.626 6.896 1.00 81.38 173 ARG A N 1
ATOM 1342 C CA . ARG A 1 173 ? 3.700 -0.442 6.452 1.00 81.38 173 ARG A CA 1
ATOM 1343 C C . ARG A 1 173 ? 2.578 -0.762 5.475 1.00 81.38 173 ARG A C 1
ATOM 1345 O O . ARG A 1 173 ? 1.802 0.139 5.145 1.00 81.38 173 ARG A O 1
ATOM 1352 N N . LEU A 1 174 ? 2.509 -1.995 4.982 1.00 81.94 174 LEU A N 1
ATOM 1353 C CA . LEU A 1 174 ? 1.442 -2.383 4.075 1.00 81.94 174 LEU A CA 1
ATOM 1354 C C . LEU A 1 174 ? 0.102 -2.383 4.810 1.00 81.94 174 LEU A C 1
ATOM 1356 O O . LEU A 1 174 ? 0.061 -2.707 5.996 1.00 81.94 174 LEU A O 1
ATOM 1360 N N . PRO A 1 175 ? -0.993 -2.013 4.125 1.00 70.38 175 PRO A N 1
ATOM 1361 C CA . PRO A 1 175 ? -2.314 -2.143 4.710 1.00 70.38 175 PRO A CA 1
ATOM 1362 C C . PRO A 1 175 ? -2.571 -3.612 5.058 1.00 70.38 175 PRO A C 1
ATOM 1364 O O . PRO A 1 175 ? -2.388 -4.504 4.226 1.00 70.38 175 PRO A O 1
ATOM 1367 N N . GLU A 1 176 ? -2.994 -3.849 6.293 1.00 67.81 176 GLU A N 1
ATOM 1368 C CA . GLU A 1 176 ? -3.527 -5.138 6.712 1.00 67.81 176 GLU A CA 1
ATOM 1369 C C . GLU A 1 176 ? -5.031 -5.177 6.456 1.00 67.81 176 GLU A C 1
ATOM 1371 O O . GLU A 1 176 ? -5.739 -4.198 6.704 1.00 67.81 176 GLU A O 1
ATOM 1376 N N . PHE A 1 177 ? -5.518 -6.314 5.969 1.00 67.00 177 PHE A N 1
ATOM 1377 C CA . PHE A 1 177 ? -6.937 -6.519 5.700 1.00 67.00 177 PHE A CA 1
ATOM 1378 C C . PHE A 1 177 ? -7.638 -7.040 6.961 1.00 67.00 177 PHE A C 1
ATOM 1380 O O . PHE A 1 177 ? -7.016 -7.803 7.704 1.00 67.00 177 PHE A O 1
ATOM 1387 N N . PRO A 1 178 ? -8.917 -6.693 7.201 1.00 64.75 178 PRO A N 1
ATOM 1388 C CA . PRO A 1 178 ? -9.651 -7.108 8.399 1.00 64.75 178 PRO A CA 1
ATOM 1389 C C . PRO A 1 178 ? -9.599 -8.609 8.707 1.00 64.75 178 PRO A C 1
ATOM 1391 O O . PRO A 1 178 ? -9.520 -9.004 9.867 1.00 64.75 178 PRO A O 1
ATOM 1394 N N . GLU A 1 179 ? -9.576 -9.443 7.670 1.00 66.44 179 GLU A N 1
ATOM 1395 C CA . GLU A 1 179 ? -9.460 -10.903 7.772 1.00 66.44 179 GLU A CA 1
ATOM 1396 C C . GLU A 1 179 ? -8.139 -11.344 8.425 1.00 66.44 179 GLU A C 1
ATOM 1398 O O . GLU A 1 179 ? -8.103 -12.313 9.175 1.00 66.44 179 GLU A O 1
ATOM 1403 N N . THR A 1 180 ? -7.057 -10.587 8.215 1.00 68.69 180 THR A N 1
ATOM 1404 C CA . THR A 1 180 ? -5.719 -10.873 8.768 1.00 68.69 180 THR A CA 1
ATOM 1405 C C . THR A 1 180 ? -5.504 -10.348 10.192 1.00 68.69 180 THR A C 1
ATOM 1407 O O . THR A 1 180 ? -4.485 -10.670 10.819 1.00 68.69 180 THR A O 1
ATOM 1410 N N . TRP A 1 181 ? -6.447 -9.552 10.714 1.00 83.19 181 TRP A N 1
ATOM 1411 C CA . TRP A 1 181 ? -6.345 -8.960 12.052 1.00 83.19 181 TRP A CA 1
ATOM 1412 C C . TRP A 1 181 ? -6.627 -9.970 13.164 1.00 83.19 181 TRP A C 1
ATOM 1414 O O . TRP A 1 181 ? -6.078 -9.858 14.259 1.00 83.19 181 TRP A O 1
ATOM 1424 N N . THR A 1 182 ? -7.482 -10.963 12.909 1.00 84.56 182 THR A N 1
ATOM 1425 C CA . THR A 1 182 ? -7.870 -11.948 13.930 1.00 84.56 182 THR A CA 1
ATOM 1426 C C . THR A 1 182 ? -6.735 -12.950 14.131 1.00 84.56 182 THR A C 1
ATOM 1428 O O . THR A 1 182 ? -6.440 -13.737 13.235 1.00 84.56 182 THR A O 1
ATOM 1431 N N . LYS A 1 183 ? -6.079 -12.922 15.298 1.00 84.75 183 LYS A N 1
ATOM 1432 C CA . LYS A 1 183 ? -4.996 -13.861 15.654 1.00 84.75 183 LYS A CA 1
ATOM 1433 C C . LYS A 1 183 ? -5.517 -15.068 16.427 1.00 84.75 183 LYS A C 1
ATOM 1435 O O . LYS A 1 183 ? -4.985 -16.164 16.298 1.00 84.75 183 LYS A O 1
ATOM 1440 N N . SER A 1 184 ? -6.560 -14.864 17.223 1.00 86.06 184 SER A N 1
ATOM 1441 C CA . SER A 1 184 ? -7.292 -15.906 17.943 1.00 86.06 184 SER A CA 1
ATOM 1442 C C . SER A 1 184 ? -8.724 -15.420 18.224 1.00 86.06 184 SER A C 1
ATOM 1444 O O . SER A 1 184 ? -9.020 -14.245 17.983 1.00 86.06 184 SER A O 1
ATOM 1446 N N . PRO A 1 185 ? -9.617 -16.258 18.785 1.00 85.12 185 PRO A N 1
ATOM 1447 C CA . PRO A 1 185 ? -10.944 -15.813 19.222 1.00 85.12 185 PRO A CA 1
ATOM 1448 C C . PRO A 1 185 ? -10.926 -14.656 20.240 1.00 85.12 185 PRO A C 1
ATOM 1450 O O . PRO A 1 185 ? -11.917 -13.947 20.373 1.00 85.12 185 PRO A O 1
ATOM 1453 N N . THR A 1 186 ? -9.805 -14.446 20.941 1.00 88.69 186 THR A N 1
ATOM 1454 C CA . THR A 1 186 ? -9.643 -13.439 22.006 1.00 88.69 186 THR A CA 1
ATOM 1455 C C . THR A 1 186 ? -8.572 -12.385 21.708 1.00 88.69 186 THR A C 1
ATOM 1457 O O . THR A 1 186 ? -8.409 -11.450 22.491 1.00 88.69 186 THR A O 1
ATOM 1460 N N . ALA A 1 187 ? -7.864 -12.488 20.578 1.00 91.50 187 ALA A N 1
ATOM 1461 C CA . ALA A 1 187 ? -6.810 -11.557 20.185 1.00 91.50 187 ALA A CA 1
ATOM 1462 C C . ALA A 1 187 ? -7.024 -11.006 18.767 1.00 91.50 187 ALA A C 1
ATOM 1464 O O . ALA A 1 187 ? -7.037 -11.750 17.781 1.00 91.50 187 ALA A O 1
ATOM 1465 N N . LEU A 1 188 ? -7.122 -9.678 18.680 1.00 92.19 188 LEU A N 1
ATOM 1466 C CA . LEU A 1 188 ? -7.201 -8.910 17.440 1.00 92.19 188 LEU A CA 1
ATOM 1467 C C . LEU A 1 188 ? -6.002 -7.957 17.363 1.00 92.19 188 LEU A C 1
ATOM 1469 O O . LEU A 1 188 ? -5.830 -7.103 18.232 1.00 92.19 188 LEU A O 1
ATOM 1473 N N . GLU A 1 189 ? -5.197 -8.077 16.314 1.00 90.25 189 GLU A N 1
ATOM 1474 C CA . GLU A 1 189 ? -4.077 -7.180 16.031 1.00 90.25 189 GLU A CA 1
ATOM 1475 C C . GLU A 1 189 ? -4.395 -6.378 14.772 1.00 90.25 189 GLU A C 1
ATOM 1477 O O . GLU A 1 189 ? -4.547 -6.936 13.690 1.00 90.25 189 GLU A O 1
ATOM 1482 N N . VAL A 1 190 ? -4.537 -5.063 14.925 1.00 86.62 190 VAL A N 1
ATOM 1483 C CA . VAL A 1 190 ? -4.968 -4.176 13.842 1.00 86.62 190 VAL A CA 1
ATOM 1484 C C . VAL A 1 190 ? -3.784 -3.334 13.379 1.00 86.62 190 VAL A C 1
ATOM 1486 O O . VAL A 1 190 ? -3.380 -2.392 14.067 1.00 86.62 190 VAL A O 1
ATOM 1489 N N . GLY A 1 191 ? -3.249 -3.623 12.192 1.00 83.06 191 GLY A N 1
ATOM 1490 C CA . GLY A 1 191 ? -2.166 -2.868 11.558 1.00 83.06 191 GLY A CA 1
ATOM 1491 C C . GLY A 1 191 ? -2.563 -1.463 11.087 1.00 83.06 191 GLY A C 1
ATOM 1492 O O . GLY A 1 191 ? -2.589 -1.174 9.892 1.00 83.06 191 GLY A O 1
ATOM 1493 N N . LEU A 1 192 ? -2.854 -0.545 12.017 1.00 82.38 192 LEU A N 1
ATOM 1494 C CA . LEU A 1 192 ? -3.266 0.834 11.699 1.00 82.38 192 LEU A CA 1
ATOM 1495 C C . LEU A 1 192 ? -2.128 1.700 11.124 1.00 82.38 192 LEU A C 1
ATOM 1497 O O . LEU A 1 192 ? -2.390 2.725 10.489 1.00 82.38 192 LEU A O 1
ATOM 1501 N N . GLY A 1 193 ? -0.869 1.302 11.319 1.00 80.50 193 GLY A N 1
ATOM 1502 C CA . GLY A 1 193 ? 0.322 2.098 11.013 1.00 80.50 193 GLY A CA 1
ATOM 1503 C C . GLY A 1 193 ? 0.763 2.966 12.198 1.00 80.50 193 GLY A C 1
ATOM 1504 O O . GLY A 1 193 ? 0.405 2.698 13.341 1.00 80.50 193 GLY A O 1
ATOM 1505 N N . LYS A 1 194 ? 1.555 4.019 11.939 1.00 76.50 194 LYS A N 1
ATOM 1506 C CA . LYS A 1 194 ? 2.114 4.904 12.983 1.00 76.50 194 LYS A CA 1
ATOM 1507 C C . LYS A 1 194 ? 1.677 6.364 12.841 1.00 76.50 194 LYS A C 1
ATOM 1509 O O . LYS A 1 194 ? 1.465 6.868 11.734 1.00 76.50 194 LYS A O 1
ATOM 1514 N N . GLY A 1 195 ? 1.586 7.062 13.975 1.00 81.75 195 GLY A N 1
ATOM 1515 C CA . GLY A 1 195 ? 1.292 8.498 14.050 1.00 81.75 195 GLY A CA 1
ATOM 1516 C C . GLY A 1 195 ? -0.001 8.891 13.326 1.00 81.75 195 GLY A C 1
ATOM 1517 O O . GLY A 1 195 ? -1.017 8.212 13.430 1.00 81.75 195 GLY A O 1
ATOM 1518 N N . LYS A 1 196 ? 0.044 9.970 12.531 1.00 78.00 196 LYS A N 1
ATOM 1519 C CA . LYS A 1 196 ? -1.136 10.499 11.813 1.00 78.00 196 LYS A CA 1
ATOM 1520 C C . LYS A 1 196 ? -1.789 9.491 10.856 1.00 78.00 196 LYS A C 1
ATOM 1522 O O . LYS A 1 196 ? -2.980 9.615 10.577 1.00 78.00 196 LYS A O 1
ATOM 1527 N N . ILE A 1 197 ? -1.031 8.519 10.335 1.00 78.81 197 ILE A N 1
ATOM 1528 C CA . ILE A 1 197 ? -1.575 7.462 9.465 1.00 78.81 197 ILE A CA 1
ATOM 1529 C C . ILE A 1 197 ? -2.495 6.546 10.274 1.00 78.81 197 ILE A C 1
ATOM 1531 O O . ILE A 1 197 ? -3.596 6.256 9.812 1.00 78.81 197 ILE A O 1
ATOM 1535 N N . ALA A 1 198 ? -2.085 6.184 11.494 1.00 85.25 198 ALA A N 1
ATOM 1536 C CA . ALA A 1 198 ? -2.890 5.370 12.396 1.00 85.25 198 ALA A CA 1
ATOM 1537 C C . ALA A 1 198 ? -4.221 6.050 12.724 1.00 85.25 198 ALA A C 1
ATOM 1539 O O . ALA A 1 198 ? -5.276 5.444 12.553 1.00 85.25 198 ALA A O 1
ATOM 1540 N N . SER A 1 199 ? -4.186 7.341 13.078 1.00 86.50 199 SER A N 1
ATOM 1541 C CA . SER A 1 199 ? -5.404 8.123 13.314 1.00 86.50 199 SER A CA 1
ATOM 1542 C C . SER A 1 199 ? -6.324 8.143 12.093 1.00 86.50 199 SER A C 1
ATOM 1544 O O . SER A 1 199 ? -7.525 7.982 12.249 1.00 86.50 199 SER A O 1
ATOM 1546 N N . ARG A 1 200 ? -5.782 8.306 10.877 1.00 82.56 200 ARG A N 1
ATOM 1547 C CA . ARG A 1 200 ? -6.578 8.341 9.638 1.00 82.56 200 ARG A CA 1
ATOM 1548 C C . ARG A 1 200 ? -7.225 6.992 9.317 1.00 82.56 200 ARG A C 1
ATOM 1550 O O . ARG A 1 200 ? -8.373 6.957 8.885 1.00 82.56 200 ARG A O 1
ATOM 1557 N N . ASN A 1 201 ? -6.485 5.900 9.491 1.00 85.19 201 ASN A N 1
ATOM 1558 C CA . ASN A 1 201 ? -6.965 4.553 9.183 1.00 85.19 201 ASN A CA 1
ATOM 1559 C C . ASN A 1 201 ? -7.947 4.035 10.249 1.00 85.19 201 ASN A C 1
ATOM 1561 O O . ASN A 1 201 ? -8.769 3.171 9.952 1.00 85.19 201 ASN A O 1
ATOM 1565 N N . LEU A 1 202 ? -7.912 4.601 11.463 1.00 91.00 202 LEU A N 1
ATOM 1566 C CA . LEU A 1 202 ? -8.757 4.198 12.586 1.00 91.00 202 LEU A CA 1
ATOM 1567 C C . LEU A 1 202 ? -10.247 4.151 12.224 1.00 91.00 202 LEU A C 1
ATOM 1569 O O . LEU A 1 202 ? -10.895 3.154 12.522 1.00 91.00 202 LEU A O 1
ATOM 1573 N N . ARG A 1 203 ? -10.784 5.171 11.533 1.00 88.62 203 ARG A N 1
ATOM 1574 C CA . ARG A 1 203 ? -12.214 5.219 11.155 1.00 88.62 203 ARG A CA 1
ATOM 1575 C C . ARG A 1 203 ? -12.665 3.947 10.430 1.00 88.62 203 ARG A C 1
ATOM 1577 O O . ARG A 1 203 ? -13.747 3.446 10.704 1.00 88.62 203 ARG A O 1
ATOM 1584 N N . GLN A 1 204 ? -11.842 3.444 9.512 1.00 84.88 204 GLN A N 1
ATOM 1585 C CA . GLN A 1 204 ? -12.164 2.268 8.698 1.00 84.88 204 GLN A CA 1
ATOM 1586 C C . GLN A 1 204 ? -12.040 0.962 9.489 1.00 84.88 204 GLN A C 1
ATOM 1588 O O . GLN A 1 204 ? -12.699 -0.014 9.153 1.00 84.88 204 GLN A O 1
ATOM 1593 N N . ALA A 1 205 ? -11.223 0.943 10.544 1.00 89.38 205 ALA A N 1
ATOM 1594 C CA . ALA A 1 205 ? -11.021 -0.237 11.377 1.00 89.38 205 ALA A CA 1
ATOM 1595 C C . ALA A 1 205 ? -12.054 -0.384 12.502 1.00 89.38 205 ALA A C 1
ATOM 1597 O O . ALA A 1 205 ? -12.346 -1.506 12.916 1.00 89.38 205 ALA A O 1
ATOM 1598 N N . LEU A 1 206 ? -12.617 0.728 12.988 1.00 91.88 206 LEU A N 1
ATOM 1599 C CA . LEU A 1 206 ? -13.573 0.741 14.099 1.00 91.88 206 LEU A CA 1
ATOM 1600 C C . LEU A 1 206 ? -14.777 -0.209 13.923 1.00 91.88 206 LEU A C 1
ATOM 1602 O O . LEU A 1 206 ? -15.081 -0.896 14.897 1.00 91.88 206 LEU A O 1
ATOM 1606 N N . PRO A 1 207 ? -15.415 -0.351 12.739 1.00 89.06 207 PRO A N 1
ATOM 1607 C CA . PRO A 1 207 ? -16.491 -1.328 12.551 1.00 89.06 207 PRO A CA 1
ATOM 1608 C C . PRO A 1 207 ? -16.069 -2.763 12.904 1.00 89.06 207 PRO A C 1
ATOM 1610 O O . PRO A 1 207 ? -16.738 -3.433 13.690 1.00 89.06 207 PRO A O 1
ATOM 1613 N N . SER A 1 208 ? -14.930 -3.223 12.377 1.00 89.00 208 SER A N 1
ATOM 1614 C CA . SER A 1 208 ? -14.438 -4.584 12.619 1.00 89.00 208 SER A CA 1
ATOM 1615 C C . SER A 1 208 ? -13.973 -4.779 14.062 1.00 89.00 208 SER A C 1
ATOM 1617 O O . SER A 1 208 ? -14.189 -5.850 14.626 1.00 89.00 208 SER A O 1
ATOM 1619 N N . ILE A 1 209 ? -13.375 -3.747 14.672 1.00 92.50 209 ILE A N 1
ATOM 1620 C CA . ILE A 1 209 ? -12.972 -3.767 16.086 1.00 92.50 209 ILE A CA 1
ATOM 1621 C C . ILE A 1 209 ? -14.203 -3.914 16.990 1.00 92.50 209 ILE A C 1
ATOM 1623 O O . ILE A 1 209 ? -14.224 -4.793 17.850 1.00 92.50 209 ILE A O 1
ATOM 1627 N N . CYS A 1 210 ? -15.246 -3.106 16.774 1.00 90.56 210 CYS A N 1
ATOM 1628 C CA . CYS A 1 210 ? -16.497 -3.200 17.530 1.00 90.56 210 CYS A CA 1
ATOM 1629 C C . CYS A 1 210 ? -17.149 -4.577 17.358 1.00 90.56 210 CYS A C 1
ATOM 1631 O O . CYS A 1 210 ? -17.503 -5.216 18.345 1.00 90.56 210 CYS A O 1
ATOM 1633 N N . ALA A 1 211 ? -17.230 -5.079 16.121 1.00 88.69 211 ALA A N 1
ATOM 1634 C CA . ALA A 1 211 ? -17.806 -6.391 15.842 1.00 88.69 211 ALA A CA 1
ATOM 1635 C C . ALA A 1 211 ? -17.024 -7.537 16.513 1.00 88.69 211 ALA A C 1
ATOM 1637 O O . ALA A 1 211 ? -17.628 -8.494 16.995 1.00 88.69 211 ALA A O 1
ATOM 1638 N N . PHE A 1 212 ? -15.690 -7.450 16.566 1.00 90.19 212 PHE A N 1
ATOM 1639 C CA . PHE A 1 212 ? -14.854 -8.420 17.275 1.00 90.19 212 PHE A CA 1
ATOM 1640 C C . PHE A 1 212 ? -15.157 -8.436 18.778 1.00 90.19 212 PHE A C 1
ATOM 1642 O O . PHE A 1 212 ? -15.395 -9.503 19.342 1.00 90.19 212 PHE A O 1
ATOM 1649 N N . VAL A 1 213 ? -15.219 -7.259 19.409 1.00 90.44 213 VAL A N 1
ATOM 1650 C CA . VAL A 1 213 ? -15.520 -7.141 20.843 1.00 90.44 213 VAL A CA 1
ATOM 1651 C C . VAL A 1 213 ? -16.935 -7.617 21.155 1.00 90.44 213 VAL A C 1
ATOM 1653 O O . VAL A 1 213 ? -17.110 -8.356 22.116 1.00 90.44 213 VAL A O 1
ATOM 1656 N N . HIS A 1 214 ? -17.935 -7.275 20.336 1.00 87.00 214 HIS A N 1
ATOM 1657 C CA . HIS A 1 214 ? -19.303 -7.777 20.503 1.00 87.00 214 HIS A CA 1
ATOM 1658 C C . HIS A 1 214 ? -19.379 -9.303 20.451 1.00 87.00 214 HIS A C 1
ATOM 1660 O O . HIS A 1 214 ? -20.046 -9.895 21.294 1.00 87.00 214 HIS A O 1
ATOM 1666 N N . ARG A 1 215 ? -18.678 -9.950 19.510 1.00 87.31 215 ARG A N 1
ATOM 1667 C CA . ARG A 1 215 ? -18.650 -11.420 19.421 1.00 87.31 215 ARG A CA 1
ATOM 1668 C C . ARG A 1 215 ? -17.991 -12.060 20.639 1.00 87.31 215 ARG A C 1
ATOM 1670 O O . ARG A 1 215 ? -18.567 -12.972 21.222 1.00 87.31 215 ARG A O 1
ATOM 1677 N N . ALA A 1 216 ? -16.819 -11.566 21.040 1.00 86.38 216 ALA A N 1
ATOM 1678 C CA . ALA A 1 216 ? -16.121 -12.069 22.225 1.00 86.38 216 ALA A CA 1
ATOM 1679 C C . ALA A 1 216 ? -16.957 -11.868 23.498 1.00 86.38 216 ALA A C 1
ATOM 1681 O O . ALA A 1 216 ? -16.980 -12.716 24.387 1.00 86.38 216 ALA A O 1
ATOM 1682 N N . ALA A 1 217 ? -17.679 -10.752 23.561 1.00 83.12 217 ALA A N 1
ATOM 1683 C CA . ALA A 1 217 ? -18.530 -10.424 24.681 1.00 83.12 217 ALA A CA 1
ATOM 1684 C C . ALA A 1 217 ? -19.803 -11.277 24.763 1.00 83.12 217 ALA A C 1
ATOM 1686 O O . ALA A 1 217 ? -20.185 -11.685 25.857 1.00 83.12 217 ALA A O 1
ATOM 1687 N N . ALA A 1 218 ? -20.430 -11.575 23.622 1.00 79.56 218 ALA A N 1
ATOM 1688 C CA . ALA A 1 218 ? -21.573 -12.480 23.550 1.00 79.56 218 ALA A CA 1
ATOM 1689 C C . ALA A 1 218 ? -21.189 -13.902 23.990 1.00 79.56 218 ALA A C 1
ATOM 1691 O O . ALA A 1 218 ? -21.881 -14.481 24.820 1.00 79.56 218 ALA A O 1
ATOM 1692 N N . ALA A 1 219 ? -20.045 -14.414 23.521 1.00 80.19 219 ALA A N 1
ATOM 1693 C CA . ALA A 1 219 ? -19.539 -15.726 23.926 1.00 80.19 219 ALA A CA 1
ATOM 1694 C C . ALA A 1 219 ? -19.250 -15.801 25.438 1.00 80.19 219 ALA A C 1
ATOM 1696 O O . ALA A 1 219 ? -19.649 -16.750 26.103 1.00 80.19 219 ALA A O 1
ATOM 1697 N N . GLY A 1 220 ? -18.624 -14.766 26.012 1.00 76.69 220 GLY A N 1
ATOM 1698 C CA . GLY A 1 220 ? -18.350 -14.725 27.454 1.00 76.69 220 GLY A CA 1
ATOM 1699 C C . GLY A 1 220 ? -19.606 -14.615 28.330 1.00 76.69 220 GLY A C 1
ATOM 1700 O O . GLY A 1 220 ? -19.606 -15.104 29.459 1.00 76.69 220 GLY A O 1
ATOM 1701 N N . ALA A 1 221 ? -20.678 -14.000 27.819 1.00 73.69 221 ALA A N 1
ATOM 1702 C CA . ALA A 1 221 ? -21.952 -13.897 28.529 1.00 73.69 221 ALA A CA 1
ATOM 1703 C C . ALA A 1 221 ? -22.691 -15.245 28.613 1.00 73.69 221 ALA A C 1
ATOM 1705 O O . ALA A 1 221 ? -23.319 -15.521 29.634 1.00 73.69 221 ALA A O 1
ATOM 1706 N N . GLU A 1 222 ? -22.590 -16.096 27.584 1.00 70.00 222 GLU A N 1
ATOM 1707 C CA . GLU A 1 222 ? -23.146 -17.461 27.601 1.00 70.00 222 GLU A CA 1
ATOM 1708 C C . GLU A 1 222 ? -22.458 -18.350 28.649 1.00 70.00 222 GLU A C 1
ATOM 1710 O O . GLU A 1 222 ? -23.106 -19.170 29.295 1.00 70.00 222 GLU A O 1
ATOM 1715 N N . GLU A 1 223 ? -21.166 -18.127 28.889 1.00 70.56 223 GLU A N 1
ATOM 1716 C CA . GLU A 1 223 ? -20.375 -18.829 29.909 1.00 70.56 223 GLU A CA 1
ATOM 1717 C C . GLU A 1 223 ? -20.538 -18.237 31.328 1.00 70.56 223 GLU A C 1
ATOM 1719 O O . GLU A 1 223 ? -19.861 -18.661 32.265 1.00 70.56 223 GLU A O 1
ATOM 1724 N N . GLY A 1 224 ? -21.430 -17.253 31.517 1.00 66.38 224 GLY A N 1
ATOM 1725 C CA . GLY A 1 224 ? -21.684 -16.607 32.813 1.00 66.38 224 GLY A CA 1
ATOM 1726 C C . GLY A 1 224 ? -20.534 -15.723 33.319 1.00 66.38 224 GLY A C 1
ATOM 1727 O O . GLY A 1 224 ? -20.494 -15.373 34.501 1.00 66.38 224 GLY A O 1
ATOM 1728 N N . GLY A 1 225 ? -19.587 -15.370 32.445 1.00 67.94 225 GLY A N 1
ATOM 1729 C CA . GLY A 1 225 ? -18.394 -14.591 32.766 1.00 67.94 225 GLY A CA 1
ATOM 1730 C C . GLY A 1 225 ? -18.518 -13.096 32.455 1.00 67.94 225 GLY A C 1
ATOM 1731 O O . GLY A 1 225 ? -19.331 -12.653 31.648 1.00 67.94 225 GLY A O 1
ATOM 1732 N N . SER A 1 226 ? -17.651 -12.290 33.081 1.00 73.00 226 SER A N 1
ATOM 1733 C CA . SER A 1 226 ? -17.451 -10.880 32.710 1.00 73.00 226 SER A CA 1
ATOM 1734 C C . SER A 1 226 ? -16.323 -10.752 31.685 1.00 73.00 226 SER A C 1
ATOM 1736 O O . SER A 1 226 ? -15.271 -11.377 31.821 1.00 73.00 226 SER A O 1
ATOM 1738 N N . VAL A 1 227 ? -16.522 -9.924 30.658 1.00 78.31 227 VAL A N 1
ATOM 1739 C CA . VAL A 1 227 ? -15.549 -9.760 29.569 1.00 78.31 227 VAL A CA 1
ATOM 1740 C C . VAL A 1 227 ? -14.623 -8.589 29.874 1.00 78.31 227 VAL A C 1
ATOM 1742 O O . VAL A 1 227 ? -15.069 -7.464 30.096 1.00 78.31 227 VAL A O 1
ATOM 1745 N N . LYS A 1 228 ? -13.312 -8.846 29.863 1.00 86.44 228 LYS A N 1
ATOM 1746 C CA . LYS A 1 228 ? -12.276 -7.820 30.028 1.00 86.44 228 LYS A CA 1
ATOM 1747 C C . LYS A 1 228 ? -11.617 -7.543 28.685 1.00 86.44 228 LYS A C 1
ATOM 1749 O O . LYS A 1 228 ? -11.061 -8.448 28.072 1.00 86.44 228 LYS A O 1
ATOM 1754 N N . VAL A 1 229 ? -11.650 -6.286 28.250 1.00 89.81 229 VAL A N 1
ATOM 1755 C CA . VAL A 1 229 ? -11.053 -5.856 26.979 1.00 89.81 229 VAL A CA 1
ATOM 1756 C C . VAL A 1 229 ? -9.807 -5.026 27.260 1.00 89.81 229 VAL A C 1
ATOM 1758 O O . VAL A 1 229 ? -9.889 -3.964 27.875 1.00 89.81 229 VAL A O 1
ATOM 1761 N N . LEU A 1 230 ? -8.653 -5.498 26.787 1.00 93.50 230 LEU A N 1
ATOM 1762 C CA . LEU A 1 230 ? -7.410 -4.731 26.779 1.00 93.50 230 LEU A CA 1
ATOM 1763 C C . LEU A 1 230 ? -7.238 -4.064 25.412 1.00 93.50 230 LEU A C 1
ATOM 1765 O O . LEU A 1 230 ? -7.253 -4.737 24.385 1.00 93.50 230 LEU A O 1
ATOM 1769 N N . VAL A 1 231 ? -7.031 -2.747 25.402 1.00 95.00 231 VAL A N 1
ATOM 1770 C CA . VAL A 1 231 ? -6.747 -1.978 24.185 1.00 95.00 231 VAL A CA 1
ATOM 1771 C C . VAL A 1 231 ? -5.366 -1.348 24.310 1.00 95.00 231 VAL A C 1
ATOM 1773 O O . VAL A 1 231 ? -5.130 -0.546 25.211 1.00 95.00 231 VAL A O 1
ATOM 1776 N N . ALA A 1 232 ? -4.461 -1.676 23.390 1.00 93.69 232 ALA A N 1
ATOM 1777 C CA . ALA A 1 232 ? -3.087 -1.187 23.406 1.00 93.69 232 ALA A CA 1
ATOM 1778 C C . ALA A 1 232 ? -2.691 -0.550 22.066 1.00 93.69 232 ALA A C 1
ATOM 1780 O O . ALA A 1 232 ? -3.177 -0.925 21.002 1.00 93.69 232 ALA A O 1
ATOM 1781 N N . CYS A 1 233 ? -1.794 0.432 22.127 1.00 91.12 233 CYS A N 1
ATOM 1782 C CA . CYS A 1 233 ? -1.071 0.970 20.976 1.00 91.12 233 CYS A CA 1
ATOM 1783 C C . CYS A 1 233 ? 0.365 1.318 21.404 1.00 91.12 233 CYS A C 1
ATOM 1785 O O . CYS A 1 233 ? 0.671 1.261 22.591 1.00 91.12 233 CYS A O 1
ATOM 1787 N N . GLU A 1 234 ? 1.230 1.717 20.465 1.00 87.06 234 GLU A N 1
ATOM 1788 C CA . GLU A 1 234 ? 2.658 1.999 20.726 1.00 87.06 234 GLU A CA 1
ATOM 1789 C C . GLU A 1 234 ? 2.898 2.964 21.901 1.00 87.06 234 GLU A C 1
ATOM 1791 O O . GLU A 1 234 ? 3.801 2.740 22.698 1.00 87.06 234 GLU A O 1
ATOM 1796 N N . SER A 1 235 ? 2.086 4.020 22.037 1.00 90.00 235 SER A N 1
ATOM 1797 C CA . SER A 1 235 ? 2.214 4.978 23.145 1.00 90.00 235 SER A CA 1
ATOM 1798 C C . SER A 1 235 ? 1.290 4.692 24.327 1.00 90.00 235 SER A C 1
ATOM 1800 O O . SER A 1 235 ? 1.502 5.246 25.399 1.00 90.00 235 SER A O 1
ATOM 1802 N N . GLY A 1 236 ? 0.217 3.924 24.119 1.00 91.12 236 GLY A N 1
ATOM 1803 C CA . GLY A 1 236 ? -0.898 3.781 25.060 1.00 91.12 236 GLY A CA 1
ATOM 1804 C C . GLY A 1 236 ? -1.767 5.036 25.242 1.00 91.12 236 GLY A C 1
ATOM 1805 O O . GLY A 1 236 ? -2.749 4.981 25.977 1.00 91.12 236 GLY A O 1
ATOM 1806 N N . ARG A 1 237 ? -1.452 6.158 24.574 1.00 94.00 237 ARG A N 1
ATOM 1807 C CA . ARG A 1 237 ? -2.035 7.481 24.882 1.00 94.00 237 ARG A CA 1
ATOM 1808 C C . ARG A 1 237 ? -2.950 8.055 23.806 1.00 94.00 237 ARG A C 1
ATOM 1810 O O . ARG A 1 237 ? -3.722 8.953 24.113 1.00 94.00 237 ARG A O 1
ATOM 1817 N N . ASP A 1 238 ? -2.861 7.583 22.562 1.00 94.31 238 ASP A N 1
ATOM 1818 C CA . ASP A 1 238 ? -3.571 8.196 21.426 1.00 94.31 238 ASP A CA 1
ATOM 1819 C C . ASP A 1 238 ? -4.617 7.258 20.807 1.00 94.31 238 ASP A C 1
ATOM 1821 O O . ASP A 1 238 ? -5.791 7.279 21.171 1.00 94.31 238 ASP A O 1
ATOM 1825 N N . VAL A 1 239 ? -4.195 6.395 19.881 1.00 94.75 239 VAL A N 1
ATOM 1826 C CA . VAL A 1 239 ? -5.107 5.532 19.113 1.00 94.75 239 VAL A CA 1
ATOM 1827 C C . VAL A 1 239 ? -5.848 4.531 20.003 1.00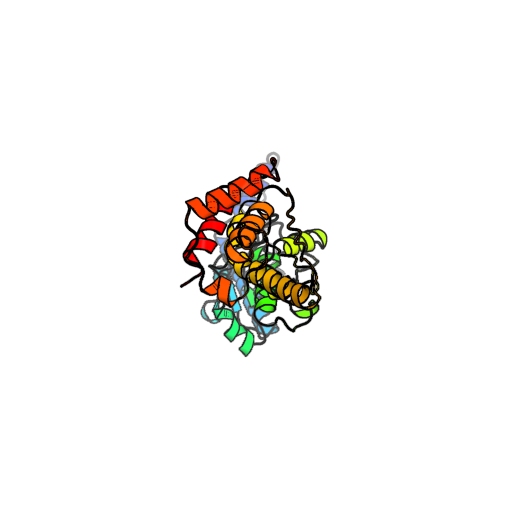 94.75 239 VAL A C 1
ATOM 1829 O O . VAL A 1 239 ? -7.041 4.315 19.799 1.00 94.75 239 VAL A O 1
ATOM 1832 N N . SER A 1 240 ? -5.183 3.974 21.022 1.00 95.44 240 SER A N 1
ATOM 1833 C CA . SER A 1 240 ? -5.814 3.089 22.011 1.00 95.44 240 SER A CA 1
ATOM 1834 C C . SER A 1 240 ? -6.952 3.787 22.757 1.00 95.44 240 SER A C 1
ATOM 1836 O O . SER A 1 240 ? -8.010 3.194 22.945 1.00 95.44 240 SER A O 1
ATOM 1838 N N . VAL A 1 241 ? -6.779 5.067 23.109 1.00 96.75 241 VAL A N 1
ATOM 1839 C CA . VAL A 1 241 ? -7.821 5.892 23.742 1.00 96.75 241 VAL A CA 1
ATOM 1840 C C . VAL A 1 241 ? -8.991 6.105 22.790 1.00 96.75 241 VAL A C 1
ATOM 1842 O O . VAL A 1 241 ? -10.144 5.991 23.197 1.00 96.75 241 VAL A O 1
ATOM 1845 N N . GLY A 1 242 ? -8.711 6.373 21.511 1.00 96.38 242 GLY A N 1
ATOM 1846 C CA . GLY A 1 242 ? -9.745 6.506 20.484 1.00 96.38 242 GLY A CA 1
ATOM 1847 C C . GLY A 1 242 ? -10.577 5.232 20.302 1.00 96.38 242 GLY A C 1
ATOM 1848 O O . GLY A 1 242 ? -11.804 5.305 20.239 1.00 96.38 242 GLY A O 1
ATOM 1849 N N . VAL A 1 243 ? -9.926 4.066 20.270 1.00 96.50 243 VAL A N 1
ATOM 1850 C CA . VAL A 1 243 ? -10.606 2.761 20.215 1.00 96.50 243 VAL A CA 1
ATOM 1851 C C . VAL A 1 243 ? -11.427 2.520 21.483 1.00 96.50 243 VAL A C 1
ATOM 1853 O O . VAL A 1 243 ? -12.604 2.186 21.381 1.00 96.50 243 VAL A O 1
ATOM 1856 N N . ALA A 1 244 ? -10.853 2.745 22.668 1.00 95.69 244 ALA A N 1
ATOM 1857 C CA . ALA A 1 244 ? -11.563 2.592 23.938 1.00 95.69 244 ALA A CA 1
ATOM 1858 C C . ALA A 1 244 ? -12.809 3.490 24.012 1.00 95.69 244 ALA A C 1
ATOM 1860 O O . ALA A 1 244 ? -13.868 3.043 24.448 1.00 95.69 244 ALA A O 1
ATOM 1861 N N . LEU A 1 245 ? -12.714 4.729 23.521 1.00 95.88 245 LEU A N 1
ATOM 1862 C CA . LEU A 1 245 ? -13.845 5.650 23.428 1.00 95.88 245 LEU A CA 1
ATOM 1863 C C . LEU A 1 245 ? -14.940 5.125 22.492 1.00 95.88 245 LEU A C 1
ATOM 1865 O O . LEU A 1 245 ? -16.113 5.145 22.855 1.00 95.88 245 LEU A O 1
ATOM 1869 N N . ALA A 1 246 ? -14.574 4.633 21.306 1.00 94.75 246 ALA A N 1
ATOM 1870 C CA . ALA A 1 246 ? -15.539 4.063 20.369 1.00 94.75 246 ALA A CA 1
ATOM 1871 C C . ALA A 1 246 ? -16.250 2.833 20.962 1.00 94.75 246 ALA A C 1
ATOM 1873 O O . ALA A 1 246 ? -17.476 2.740 20.899 1.00 94.75 246 ALA A O 1
ATOM 1874 N N . LEU A 1 247 ? -15.503 1.938 21.617 1.00 93.25 247 LEU A N 1
ATOM 1875 C CA . LEU A 1 247 ? -16.062 0.781 22.316 1.00 93.25 247 LEU A CA 1
ATOM 1876 C C . LEU A 1 247 ? -16.996 1.208 23.458 1.00 93.25 247 LEU A C 1
ATOM 1878 O O . LEU A 1 247 ? -18.103 0.689 23.560 1.00 93.25 247 LEU A O 1
ATOM 1882 N N . ALA A 1 248 ? -16.615 2.193 24.273 1.00 91.88 248 ALA A N 1
ATOM 1883 C CA . ALA A 1 248 ? -17.456 2.708 25.358 1.00 91.88 248 ALA A CA 1
ATOM 1884 C C . ALA A 1 248 ? -18.774 3.339 24.865 1.00 91.88 248 ALA A C 1
ATOM 1886 O O . ALA A 1 248 ? -19.754 3.389 25.610 1.00 91.88 248 ALA A O 1
ATOM 1887 N N . CYS A 1 249 ? -18.806 3.831 23.624 1.00 90.88 249 CYS A N 1
ATOM 1888 C CA . CYS A 1 249 ? -20.008 4.379 22.999 1.00 90.88 249 CYS A CA 1
ATOM 1889 C C . CYS A 1 249 ? -20.885 3.297 22.343 1.00 90.88 249 CYS A C 1
ATOM 1891 O O . CYS A 1 249 ? -22.111 3.356 22.459 1.00 90.88 249 CYS A O 1
ATOM 1893 N N . CYS A 1 250 ? -20.272 2.326 21.654 1.00 87.88 250 CYS A N 1
ATOM 1894 C CA . CYS A 1 250 ? -20.973 1.360 20.796 1.00 87.88 250 CYS A CA 1
ATOM 1895 C C . CYS A 1 250 ? -21.186 -0.021 21.422 1.00 87.88 250 CYS A C 1
ATOM 1897 O O . CYS A 1 250 ? -22.125 -0.719 21.047 1.00 87.88 250 CYS A O 1
ATOM 1899 N N . CYS A 1 251 ? -20.303 -0.439 22.325 1.00 86.44 251 CYS A N 1
ATOM 1900 C CA . CYS A 1 251 ? -20.266 -1.807 22.839 1.00 86.44 251 CYS A CA 1
ATOM 1901 C C . CYS A 1 251 ? -20.776 -1.937 24.267 1.00 86.44 251 CYS A C 1
ATOM 1903 O O . CYS A 1 251 ? -21.226 -3.018 24.633 1.00 86.44 251 CYS A O 1
ATOM 1905 N N . PHE A 1 252 ? -20.749 -0.853 25.042 1.00 86.81 252 PHE A N 1
ATOM 1906 C CA . PHE A 1 252 ? -21.079 -0.889 26.461 1.00 86.81 252 PHE A CA 1
ATOM 1907 C C . PHE A 1 252 ? -22.163 0.127 26.846 1.00 86.81 252 PHE A C 1
ATOM 1909 O O . PHE A 1 252 ? -22.311 1.205 26.248 1.00 86.81 252 PHE A O 1
ATOM 1916 N N . ASP A 1 253 ? -22.941 -0.226 27.865 1.00 85.62 253 ASP A N 1
ATOM 1917 C CA . ASP A 1 253 ? -23.862 0.684 28.533 1.00 85.62 253 ASP A CA 1
ATOM 1918 C C . ASP A 1 253 ? -23.112 1.648 29.485 1.00 85.62 253 ASP A C 1
ATOM 1920 O O . ASP A 1 253 ? -21.897 1.847 29.388 1.00 85.62 253 ASP A O 1
ATOM 1924 N N . ASP A 1 254 ? -23.830 2.361 30.354 1.00 81.38 254 ASP A N 1
ATOM 1925 C CA . ASP A 1 254 ? -23.201 3.248 31.344 1.00 81.38 254 ASP A CA 1
ATOM 1926 C C . ASP A 1 254 ? -22.647 2.533 32.577 1.00 81.38 254 ASP A C 1
ATOM 1928 O O . ASP A 1 254 ? -21.791 3.101 33.255 1.00 81.38 254 ASP A O 1
ATOM 1932 N N . ASN A 1 255 ? -23.073 1.294 32.806 1.00 79.50 255 ASN A N 1
ATOM 1933 C CA . ASN A 1 255 ? -22.633 0.437 33.901 1.00 79.50 255 ASN A CA 1
ATOM 1934 C C . ASN A 1 255 ? -21.459 -0.471 33.489 1.00 79.50 255 ASN A C 1
ATOM 1936 O O . ASN A 1 255 ? -20.884 -1.149 34.334 1.00 79.50 255 ASN A O 1
ATOM 1940 N N . GLY A 1 256 ? -21.088 -0.469 32.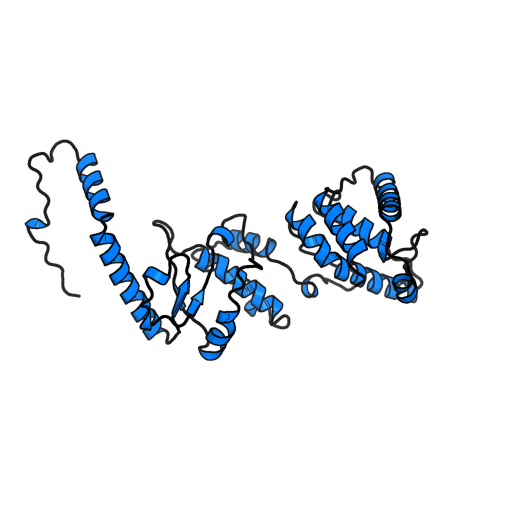204 1.00 76.00 256 GLY A N 1
ATOM 1941 C CA . GLY A 1 256 ? -20.030 -1.313 31.650 1.00 76.00 256 GLY A CA 1
ATOM 1942 C C . GLY A 1 256 ? -20.518 -2.682 31.175 1.00 76.00 256 GLY A C 1
ATOM 1943 O O . GLY A 1 256 ? -19.691 -3.518 30.818 1.00 76.00 256 GLY A O 1
ATOM 1944 N N . ASN A 1 257 ? -21.832 -2.915 31.125 1.00 81.00 257 ASN A N 1
ATOM 1945 C CA . ASN A 1 257 ? -22.383 -4.137 30.555 1.00 81.00 257 ASN A CA 1
ATOM 1946 C C . ASN A 1 257 ? -22.361 -4.064 29.035 1.00 81.00 257 ASN A C 1
ATOM 1948 O O . ASN A 1 257 ? -22.543 -3.004 28.431 1.00 81.00 257 ASN A O 1
ATOM 1952 N N . VAL A 1 258 ? -22.166 -5.220 28.418 1.00 81.06 258 VAL A N 1
ATOM 1953 C CA . VAL A 1 258 ? -22.146 -5.368 26.967 1.00 81.06 258 VAL A CA 1
ATOM 1954 C C . VAL A 1 258 ? -23.555 -5.139 26.434 1.00 81.06 258 VAL A C 1
ATOM 1956 O O . VAL A 1 258 ? -24.521 -5.730 26.913 1.00 81.06 258 VAL A O 1
ATOM 1959 N N . LEU A 1 259 ? -23.675 -4.288 25.421 1.00 82.44 259 LEU A N 1
ATOM 1960 C CA . LEU A 1 259 ? -24.938 -4.093 24.723 1.00 82.44 259 LEU A CA 1
ATOM 1961 C C . LEU A 1 259 ? -25.239 -5.311 23.853 1.00 82.44 259 LEU A C 1
ATOM 1963 O O . LEU A 1 259 ? -24.412 -5.721 23.037 1.00 82.44 259 LEU A O 1
ATOM 1967 N N . THR A 1 260 ? -26.453 -5.845 23.975 1.00 75.75 260 THR A N 1
ATOM 1968 C CA . THR A 1 260 ? -26.972 -6.812 23.004 1.00 75.75 260 THR A CA 1
ATOM 1969 C C . THR A 1 260 ? -27.092 -6.154 21.629 1.00 75.75 260 THR A C 1
ATOM 1971 O O . THR A 1 260 ? -27.232 -4.932 21.523 1.00 75.75 260 THR A O 1
ATOM 1974 N N . ALA A 1 261 ? -27.073 -6.956 20.562 1.00 68.81 261 ALA A N 1
ATOM 1975 C CA . ALA A 1 261 ? -27.204 -6.442 19.197 1.00 68.81 261 ALA A CA 1
ATOM 1976 C C . ALA A 1 261 ? -28.478 -5.588 19.017 1.00 68.81 261 ALA A C 1
ATOM 1978 O O . ALA A 1 261 ? -28.420 -4.509 18.431 1.00 68.81 261 ALA A O 1
ATOM 1979 N N . ASP A 1 262 ? -29.605 -6.013 19.600 1.00 70.81 262 ASP A N 1
ATOM 1980 C CA . ASP A 1 262 ? -30.875 -5.271 19.555 1.00 70.81 262 ASP A CA 1
ATOM 1981 C C . ASP A 1 262 ? -30.796 -3.930 20.314 1.00 70.81 262 ASP A C 1
ATOM 1983 O O . ASP A 1 262 ? -31.203 -2.888 19.794 1.00 70.81 262 ASP A O 1
ATOM 1987 N N . ALA A 1 263 ? -30.184 -3.912 21.506 1.00 75.56 263 ALA A N 1
ATOM 1988 C CA . ALA A 1 263 ? -29.993 -2.684 22.281 1.00 75.56 263 ALA A CA 1
ATOM 1989 C C . ALA A 1 263 ? -29.027 -1.703 21.594 1.00 75.56 263 ALA A C 1
ATOM 1991 O O . ALA A 1 263 ? -29.233 -0.486 21.635 1.00 75.56 263 ALA A O 1
ATOM 1992 N N . ALA A 1 264 ? -27.989 -2.220 20.931 1.00 72.38 264 ALA A N 1
ATOM 1993 C CA . ALA A 1 264 ? -27.070 -1.417 20.138 1.00 72.38 264 ALA A CA 1
ATOM 1994 C C . ALA A 1 264 ? -27.792 -0.768 18.944 1.00 72.38 264 ALA A C 1
ATOM 1996 O O . ALA A 1 264 ? -27.648 0.438 18.742 1.00 72.38 264 ALA A O 1
ATOM 1997 N N . CYS A 1 265 ? -28.620 -1.516 18.206 1.00 69.94 265 CYS A N 1
ATOM 1998 C CA . CYS A 1 265 ? -29.384 -1.001 17.062 1.00 69.94 265 CYS A CA 1
ATOM 1999 C C . CYS A 1 265 ? -30.408 0.074 17.454 1.00 69.94 265 CYS A C 1
ATOM 2001 O O . CYS A 1 265 ? -30.538 1.080 16.759 1.00 69.94 265 CYS A O 1
ATOM 2003 N N . ARG A 1 266 ? -31.100 -0.083 18.590 1.00 72.19 266 ARG A N 1
ATOM 2004 C CA . ARG A 1 266 ? -32.135 0.869 19.043 1.00 72.19 266 ARG A CA 1
ATOM 2005 C C . ARG A 1 266 ? -31.587 2.137 19.696 1.00 72.19 266 ARG A C 1
ATOM 2007 O O . ARG A 1 266 ? -32.340 3.088 19.899 1.00 72.19 266 ARG A O 1
ATOM 2014 N N . ARG A 1 267 ? -30.297 2.176 20.047 1.00 73.69 267 ARG A N 1
ATOM 2015 C CA . ARG A 1 267 ? -29.689 3.366 20.659 1.00 73.69 267 ARG A CA 1
ATOM 2016 C C . ARG A 1 267 ? -29.726 4.549 19.682 1.00 73.69 267 ARG A C 1
ATOM 2018 O O . ARG A 1 267 ? -29.395 4.347 18.518 1.00 73.69 267 ARG A O 1
ATOM 2025 N N . PRO A 1 268 ? -30.053 5.774 20.119 1.00 74.94 268 PRO A N 1
ATOM 2026 C CA . PRO A 1 268 ? -29.901 6.954 19.275 1.00 74.94 268 PRO A CA 1
ATOM 2027 C C . PRO A 1 268 ? -28.435 7.150 18.875 1.00 74.94 268 PRO A C 1
ATOM 2029 O O . PRO A 1 268 ? -27.528 6.729 19.603 1.00 74.94 268 PRO A O 1
ATOM 2032 N N . SER A 1 269 ? -28.199 7.831 17.752 1.00 78.50 269 SER A N 1
ATOM 2033 C CA . SER A 1 269 ? -26.846 8.243 17.373 1.00 78.50 269 SER A CA 1
ATOM 2034 C C . SER A 1 269 ? -26.199 9.044 18.516 1.00 78.50 269 SER A C 1
ATOM 2036 O O . SER A 1 269 ? -26.844 9.944 19.066 1.00 78.50 269 SER A O 1
ATOM 2038 N N . PRO A 1 270 ? -24.950 8.726 18.908 1.00 84.50 270 PRO A N 1
ATOM 2039 C CA . PRO A 1 270 ? -24.264 9.415 19.995 1.00 84.50 270 PRO A CA 1
ATOM 2040 C C . PRO A 1 270 ? -24.219 10.924 19.756 1.00 84.50 270 PRO A C 1
ATOM 2042 O O . PRO A 1 270 ? -23.880 11.365 18.668 1.00 84.50 270 PRO A O 1
ATOM 2045 N N . THR A 1 271 ? -24.514 11.746 20.759 1.00 88.25 271 THR A N 1
ATOM 2046 C CA . THR A 1 271 ? -24.318 13.200 20.639 1.00 88.25 271 THR A CA 1
ATOM 2047 C C . THR A 1 271 ? -22.869 13.576 20.950 1.00 88.25 271 THR A C 1
ATOM 2049 O O . THR A 1 271 ? -22.145 12.841 21.627 1.00 88.25 271 THR A O 1
ATOM 2052 N N . LYS A 1 272 ? -22.427 14.764 20.513 1.00 88.50 272 LYS A N 1
ATOM 2053 C CA . LYS A 1 272 ? -21.087 15.277 20.861 1.00 88.50 272 LYS A CA 1
ATOM 2054 C C . LYS A 1 272 ? -20.869 15.351 22.376 1.00 88.50 272 LYS A C 1
ATOM 2056 O O . LYS A 1 272 ? -19.774 15.037 22.838 1.00 88.50 272 LYS A O 1
ATOM 2061 N N . ASP A 1 273 ? -21.900 15.719 23.133 1.00 89.50 273 ASP A N 1
ATOM 2062 C CA . ASP A 1 273 ? -21.829 15.796 24.595 1.00 89.50 273 ASP A CA 1
ATOM 2063 C C . ASP A 1 273 ? -21.732 14.411 25.232 1.00 89.50 273 ASP A C 1
ATOM 2065 O O . ASP A 1 273 ? -20.938 14.213 26.150 1.00 89.50 273 ASP A O 1
ATOM 2069 N N . PHE A 1 274 ? -22.450 13.419 24.697 1.00 90.06 274 PHE A N 1
ATOM 2070 C CA . PHE A 1 274 ? -22.312 12.031 25.136 1.00 90.06 274 PHE A CA 1
ATOM 2071 C C . PHE A 1 274 ? -20.883 11.514 24.923 1.00 90.06 274 PHE A C 1
ATOM 2073 O O . PHE A 1 274 ? -20.265 10.987 25.852 1.00 90.06 274 PHE A O 1
ATOM 2080 N N . ILE A 1 275 ? -20.321 11.733 23.729 1.00 92.56 275 ILE A N 1
ATOM 2081 C CA . ILE A 1 275 ? -18.945 11.333 23.405 1.00 92.56 275 ILE A CA 1
ATOM 2082 C C . ILE A 1 275 ? -17.948 12.042 24.333 1.00 92.56 275 ILE A C 1
ATOM 2084 O O . ILE A 1 275 ? -17.029 11.412 24.857 1.00 92.56 275 ILE A O 1
ATOM 2088 N N . ARG A 1 276 ? -18.140 13.344 24.586 1.00 93.06 276 ARG A N 1
ATOM 2089 C CA . ARG A 1 276 ? -17.286 14.127 25.490 1.00 93.06 276 ARG A CA 1
ATOM 2090 C C . ARG A 1 276 ? -17.347 13.604 26.928 1.00 93.06 276 ARG A C 1
ATOM 2092 O O . ARG A 1 276 ? -16.299 13.485 27.555 1.00 93.06 276 ARG A O 1
ATOM 2099 N N . THR A 1 277 ? -18.528 13.247 27.430 1.00 93.94 277 THR A N 1
ATOM 2100 C CA . THR A 1 277 ? -18.698 12.660 28.770 1.00 93.94 277 THR A CA 1
ATOM 2101 C C . THR A 1 277 ? -17.972 11.322 28.896 1.00 93.94 277 THR A C 1
ATOM 2103 O O . THR A 1 277 ? -17.245 11.104 29.867 1.00 93.94 277 THR A O 1
ATOM 2106 N N . LYS A 1 278 ? -18.109 10.433 27.902 1.00 93.56 278 LYS A N 1
ATOM 2107 C CA . LYS A 1 278 ? -17.394 9.146 27.879 1.00 93.56 278 LYS A CA 1
ATOM 2108 C C . LYS A 1 278 ? -15.877 9.340 27.825 1.00 93.56 278 LYS A C 1
ATOM 2110 O O . LYS A 1 278 ? -15.160 8.689 28.582 1.00 93.56 278 LYS A O 1
ATOM 2115 N N . LEU A 1 279 ? -15.390 10.272 27.003 1.00 94.94 279 LEU A N 1
ATOM 2116 C CA . LEU A 1 279 ? -13.968 10.618 26.962 1.00 94.94 279 LEU A CA 1
ATOM 2117 C C . LEU A 1 279 ? -13.482 11.165 28.310 1.00 94.94 279 LEU A C 1
ATOM 2119 O O . LEU A 1 279 ? -12.420 10.763 28.770 1.00 94.94 279 LEU A O 1
ATOM 2123 N N . GLY A 1 280 ? -14.274 12.018 28.967 1.00 94.69 280 GLY A N 1
ATOM 2124 C CA . GLY A 1 280 ? -13.979 12.526 30.307 1.00 94.69 280 GLY A CA 1
ATOM 2125 C C . GLY A 1 280 ? -13.748 11.401 31.314 1.00 94.69 280 GLY A C 1
ATOM 2126 O O . GLY A 1 280 ? -12.722 11.395 31.983 1.00 94.69 280 GLY A O 1
ATOM 2127 N N . ARG A 1 281 ? -14.629 10.389 31.347 1.00 93.56 281 ARG A N 1
ATOM 2128 C CA . ARG A 1 281 ? -14.460 9.206 32.216 1.00 93.56 281 ARG A CA 1
ATOM 2129 C C . ARG A 1 281 ? -13.157 8.452 31.934 1.00 93.56 281 ARG A C 1
ATOM 2131 O O . ARG A 1 281 ? -12.474 8.054 32.874 1.00 93.56 281 ARG A O 1
ATOM 2138 N N . ILE A 1 282 ? -12.799 8.277 30.659 1.00 94.00 282 ILE A N 1
ATOM 2139 C CA . ILE A 1 282 ? -11.547 7.608 30.269 1.00 94.00 282 ILE A CA 1
ATOM 2140 C C . ILE A 1 282 ? -10.334 8.411 30.744 1.00 94.00 282 ILE A C 1
ATOM 2142 O O . ILE A 1 282 ? -9.422 7.835 31.324 1.00 94.00 282 ILE A O 1
ATOM 2146 N N . VAL A 1 283 ? -10.330 9.730 30.540 1.00 94.50 283 VAL A N 1
ATOM 2147 C CA . VAL A 1 283 ? -9.227 10.610 30.963 1.00 94.50 283 VAL A CA 1
ATOM 2148 C C . VAL A 1 283 ? -9.112 10.667 32.491 1.00 94.50 283 VAL A C 1
ATOM 2150 O O . VAL A 1 283 ? -8.006 10.712 33.017 1.00 94.50 283 VAL A O 1
ATOM 2153 N N . THR A 1 284 ? -10.227 10.598 33.226 1.00 94.88 284 THR A N 1
ATOM 2154 C CA . THR A 1 284 ? -10.204 10.490 34.695 1.00 94.88 284 THR A CA 1
ATOM 2155 C C . THR A 1 284 ? -9.582 9.175 35.164 1.00 94.88 284 THR A C 1
ATOM 2157 O O . THR A 1 284 ? -8.792 9.180 36.103 1.00 94.88 284 THR A O 1
ATOM 2160 N N . ALA A 1 285 ? -9.916 8.053 34.521 1.00 92.56 285 ALA A N 1
ATOM 2161 C CA . ALA A 1 285 ? -9.354 6.747 34.864 1.00 92.56 285 ALA A CA 1
ATOM 2162 C C . ALA A 1 285 ? -7.899 6.575 34.388 1.00 92.56 285 ALA A C 1
ATOM 2164 O O . ALA A 1 285 ? -7.126 5.849 35.010 1.00 92.56 285 ALA A O 1
ATOM 2165 N N . MET A 1 286 ? -7.520 7.240 33.295 1.00 93.38 286 MET A N 1
ATOM 2166 C CA . MET A 1 286 ? -6.187 7.202 32.700 1.00 93.38 286 MET A CA 1
ATOM 2167 C C . MET A 1 286 ? -5.698 8.630 32.397 1.00 93.38 286 MET A C 1
ATOM 2169 O O . MET A 1 286 ? -5.870 9.107 31.274 1.00 93.38 286 MET A O 1
ATOM 2173 N N . PRO A 1 287 ? -5.045 9.305 33.363 1.00 93.12 287 PRO A N 1
ATOM 2174 C CA . PRO A 1 287 ? -4.614 10.702 33.217 1.00 93.12 287 PRO A CA 1
ATOM 2175 C C . PRO A 1 287 ? -3.647 10.960 32.052 1.00 93.12 287 PRO A C 1
ATOM 2177 O O . PRO A 1 287 ? -3.622 12.051 31.493 1.00 93.12 287 PRO A O 1
ATOM 2180 N N . GLU A 1 288 ? -2.878 9.947 31.645 1.00 93.81 288 GLU A N 1
ATOM 2181 C CA . GLU A 1 288 ? -1.952 10.018 30.505 1.00 93.81 288 GLU A CA 1
ATOM 2182 C C . GLU A 1 288 ? -2.661 9.967 29.135 1.00 93.81 288 GLU A C 1
ATOM 2184 O O . GLU A 1 288 ? -2.009 10.096 28.094 1.00 93.81 288 GLU A O 1
ATOM 2189 N N . ALA A 1 289 ? -3.983 9.752 29.106 1.00 94.94 289 ALA A N 1
ATOM 2190 C CA . ALA A 1 289 ? -4.773 9.731 27.882 1.00 94.94 289 ALA A CA 1
ATOM 2191 C C . ALA A 1 289 ? -4.682 11.080 27.155 1.00 94.94 289 ALA A C 1
ATOM 2193 O O . ALA A 1 289 ? -5.122 12.114 27.654 1.00 94.94 289 ALA A O 1
ATOM 2194 N N . ASN A 1 290 ? -4.150 11.059 25.936 1.00 94.69 290 ASN A N 1
ATOM 2195 C CA . ASN A 1 290 ? -3.941 12.250 25.123 1.00 94.69 290 ASN A CA 1
ATOM 2196 C C . ASN A 1 290 ? -4.244 11.962 23.639 1.00 94.69 290 ASN A C 1
ATOM 2198 O O . ASN A 1 290 ? -3.330 11.942 22.804 1.00 94.69 290 ASN A O 1
ATOM 2202 N N . PRO A 1 291 ? -5.518 11.687 23.293 1.00 95.06 291 PRO A N 1
ATOM 2203 C CA . PRO A 1 291 ? -5.908 11.417 21.919 1.00 95.06 291 PRO A CA 1
ATOM 2204 C C . PRO A 1 291 ? -5.733 12.665 21.054 1.00 95.06 291 PRO A C 1
ATOM 2206 O O . PRO A 1 291 ? -6.225 13.751 21.363 1.00 95.06 291 PRO A O 1
ATOM 2209 N N . SER A 1 292 ? -5.055 12.502 19.922 1.00 94.50 292 SER A N 1
ATOM 2210 C CA . SER A 1 292 ? -4.820 13.589 18.982 1.00 94.50 292 SER A CA 1
ATOM 2211 C C . SER A 1 292 ? -6.127 14.060 18.338 1.00 94.50 292 SER A C 1
ATOM 2213 O O . SER A 1 292 ? -7.099 13.310 18.192 1.00 94.50 292 SER A O 1
ATOM 2215 N N . ARG A 1 293 ? -6.142 15.307 17.846 1.00 93.12 293 ARG A N 1
ATOM 2216 C CA . ARG A 1 293 ? -7.291 15.847 17.096 1.00 93.12 293 ARG A CA 1
ATOM 2217 C C . ARG A 1 293 ? -7.686 14.953 15.914 1.00 93.12 293 ARG A C 1
ATOM 2219 O O . ARG A 1 293 ? -8.873 14.814 15.641 1.00 93.12 293 ARG A O 1
ATOM 2226 N N . ALA A 1 294 ? -6.714 14.342 15.234 1.00 92.31 294 ALA A N 1
ATOM 2227 C CA . ALA A 1 294 ? -6.966 13.442 14.108 1.00 92.31 294 ALA A CA 1
ATOM 2228 C C . ALA A 1 294 ? -7.653 12.137 14.550 1.00 92.31 294 ALA A C 1
ATOM 2230 O O . ALA A 1 294 ? -8.559 11.655 13.867 1.00 92.31 294 ALA A O 1
ATOM 2231 N N . THR A 1 295 ? -7.254 11.586 15.701 1.00 95.19 295 THR A N 1
ATOM 2232 C CA . THR A 1 295 ? -7.888 10.406 16.305 1.00 95.19 295 THR A CA 1
ATOM 2233 C C . THR A 1 295 ? -9.335 10.714 16.679 1.00 95.19 295 THR A C 1
ATOM 2235 O O . THR A 1 295 ? -10.242 10.009 16.244 1.00 95.19 295 THR A O 1
ATOM 2238 N N . LEU A 1 296 ? -9.578 11.821 17.390 1.00 95.12 296 LEU A N 1
ATOM 2239 C CA . LEU A 1 296 ? -10.932 12.235 17.776 1.00 95.12 296 LEU A CA 1
ATOM 2240 C C . LEU A 1 296 ? -11.825 12.542 16.569 1.00 95.12 296 LEU A C 1
ATOM 2242 O O . LEU A 1 296 ? -13.000 12.192 16.578 1.00 95.12 296 LEU A O 1
ATOM 2246 N N . GLN A 1 297 ? -11.291 13.163 15.514 1.00 92.44 297 GLN A N 1
ATOM 2247 C CA . GLN A 1 297 ? -12.037 13.381 14.269 1.00 92.44 297 GLN A CA 1
ATOM 2248 C C . GLN A 1 297 ? -12.471 12.062 13.624 1.00 92.44 297 GLN A C 1
ATOM 2250 O O . GLN A 1 297 ? -13.608 11.957 13.171 1.00 92.44 297 GLN A O 1
ATOM 2255 N N . SER A 1 298 ? -11.598 11.056 13.624 1.00 92.62 298 SER A N 1
ATOM 2256 C CA . SER A 1 298 ? -11.896 9.741 13.048 1.00 92.62 298 SER A CA 1
ATOM 2257 C C . SER A 1 298 ? -12.926 8.970 13.870 1.00 92.62 298 SER A C 1
ATOM 2259 O O . SER A 1 298 ? -13.837 8.384 13.291 1.00 92.62 298 SER A O 1
ATOM 2261 N N . VAL A 1 299 ? -12.836 9.033 15.205 1.00 94.56 299 VAL A N 1
ATOM 2262 C CA . VAL A 1 299 ? -13.833 8.442 16.114 1.00 94.56 299 VAL A CA 1
ATOM 2263 C C . VAL A 1 299 ? -15.180 9.147 15.985 1.00 94.56 299 VAL A C 1
ATOM 2265 O O . VAL A 1 299 ? -16.190 8.478 15.826 1.00 94.56 299 VAL A O 1
ATOM 2268 N N . ASN A 1 300 ? -15.215 10.481 15.998 1.00 92.62 300 ASN A N 1
ATOM 2269 C CA . ASN A 1 300 ? -16.463 11.230 15.844 1.00 92.62 300 ASN A CA 1
ATOM 2270 C C . ASN A 1 300 ? -17.119 10.942 14.495 1.00 92.62 300 ASN A C 1
ATOM 2272 O O . ASN A 1 300 ? -18.309 10.676 14.442 1.00 92.62 300 ASN A O 1
ATOM 2276 N N . SER A 1 301 ? -16.348 10.955 13.410 1.00 90.31 301 SER A N 1
ATOM 2277 C CA . SER A 1 301 ? -16.880 10.633 12.087 1.00 90.31 301 SER A CA 1
ATOM 2278 C C . SER A 1 301 ? -17.386 9.190 12.015 1.00 90.31 301 SER A C 1
ATOM 2280 O O . SER A 1 301 ? -18.422 8.946 11.419 1.00 90.31 301 SER A O 1
ATOM 2282 N N . PHE A 1 302 ? -16.731 8.230 12.675 1.00 90.31 302 PHE A N 1
ATOM 2283 C CA . PHE A 1 302 ? -17.294 6.887 12.826 1.00 90.31 302 PHE A CA 1
ATOM 2284 C C . PHE A 1 302 ? -18.612 6.909 13.616 1.00 90.31 302 PHE A C 1
ATOM 2286 O O . PHE A 1 302 ? -19.632 6.481 13.105 1.00 90.31 302 PHE A O 1
ATOM 2293 N N . LEU A 1 303 ? -18.635 7.452 14.832 1.00 88.94 303 LEU A N 1
ATOM 2294 C CA . LEU A 1 303 ? -19.818 7.398 15.700 1.00 88.94 303 LEU A CA 1
ATOM 2295 C C . LEU A 1 303 ? -21.034 8.147 15.135 1.00 88.94 303 LEU A C 1
ATOM 2297 O O . LEU A 1 303 ? -22.163 7.765 15.432 1.00 88.94 303 LEU A O 1
ATOM 2301 N N . MET A 1 304 ? -20.801 9.201 14.351 1.00 85.19 304 MET A N 1
ATOM 2302 C CA . MET A 1 304 ? -21.855 10.047 13.789 1.00 85.19 304 MET A CA 1
ATOM 2303 C C . MET A 1 304 ? -22.288 9.608 12.380 1.00 85.19 304 MET A C 1
ATOM 2305 O O . MET A 1 304 ? -23.466 9.748 12.076 1.00 85.19 304 MET A O 1
ATOM 2309 N N . ASP A 1 305 ? -21.384 9.061 11.549 1.00 71.88 305 ASP A N 1
ATOM 2310 C CA . ASP A 1 305 ? -21.676 8.710 10.143 1.00 71.88 305 ASP A CA 1
ATOM 2311 C C . ASP A 1 305 ? -21.969 7.204 9.926 1.00 71.88 305 ASP A C 1
ATOM 2313 O O . ASP A 1 305 ? -22.323 6.802 8.826 1.00 71.88 305 ASP A O 1
ATOM 2317 N N . TRP A 1 306 ? -21.768 6.325 10.918 1.00 53.78 306 TRP A N 1
ATOM 2318 C CA . TRP A 1 306 ? -21.794 4.856 10.732 1.00 53.78 306 TRP A CA 1
ATOM 2319 C C . TRP A 1 306 ? -23.197 4.213 10.680 1.00 53.78 306 TRP A C 1
ATOM 2321 O O . TRP A 1 306 ? -23.302 2.991 10.649 1.00 53.78 306 TRP A O 1
ATOM 2331 N N . ARG A 1 307 ? -24.284 4.993 10.684 1.00 49.06 307 ARG A N 1
ATOM 2332 C CA . ARG A 1 307 ? -25.662 4.457 10.714 1.00 49.06 307 ARG A CA 1
ATOM 2333 C C . ARG A 1 307 ? -26.517 4.752 9.476 1.00 49.06 307 ARG A C 1
ATOM 2335 O O . ARG A 1 307 ? -27.727 4.557 9.553 1.00 49.06 307 ARG A O 1
ATOM 2342 N N . GLU A 1 308 ? -25.915 5.199 8.376 1.00 33.19 308 GLU A N 1
ATOM 2343 C CA . GLU A 1 308 ? -26.597 5.298 7.071 1.00 33.19 308 GLU A CA 1
ATOM 2344 C C . GLU A 1 308 ? -26.388 4.046 6.215 1.00 33.19 308 GLU A C 1
ATOM 2346 O O . GLU A 1 308 ? -25.239 3.544 6.166 1.00 33.19 308 GLU A O 1
#

Radius of gyration: 28.49 Å; chains: 1; bounding box: 81×42×71 Å

InterPro domains:
  IPR007306 tRNA A64-2'-O-ribosylphosphate transferase [PTHR31811] (9-188)
  IPR033449 Rit1, N-terminal domain [PF17184] (28-189)

Foldseek 3Di:
DPPDDDDPVNDDDDVPPPPPPVVVVVVVVVVCVDPVVVLVVLAVLLVVVVVVCVVVVFQEEEQVVARVSNHDPVRHPYYAHQDLVCLDQPNLDADPVRLRCVCVVRCVVRVHHDYGDDDDPPAPDGSSVQGRVLLSQLLCCCVPPVPDDCVRNPRDGDCVHAPPVRSVVSRLHRADDLVRQDPDLQGGHHSQDDDLSSLQSLLVCLVSLLVSQLSSQVVQVVVVHDDDDDFDDPVRAALSLLSQLLCCLQQADPVRRGDDPVRSLPDPQQDPVNSVVSSVVVCVVPVSHDYDPSNVVSSNCNSRVVND

pLDDT: mean 85.98, std 12.75, range [33.19, 98.25]